Protein AF-A0A9D5JAG2-F1 (afdb_monomer_lite)

Sequence (224 aa):
MIVNLYVDHMMSTPPASAEEVWNETREHAKLFSDAATRIGLTPAEYREFRLALLDGRVRYVTLPRRLDAMSGNRHGSVYAVKNAYMTSTIQGWRVALADGNVVYVPKVCGNISLLRHAAIAQHVVRPPKRVAYVQRHKPRFVPAIGSANETPVTPVAVAPPAAVAAAPVAAAAVPAAATAAHGVSPFLFIIPAVIGGIIGSQPHHTTPPPPCNHGSNSMGVCTK

Foldseek 3Di:
DEDPLQPFFLDPAQDPALVVLLVSCVVPVVLVVVLCVQLPHDPVQSVQVSVCSVVVVKDKDWDDQWFQKKWGADPNDIHMDGRYGDPDTFIFIWHQTPQRKIWTQTRNGRITTIHDPPPCPPPPVVPPPPPPPPPDDPDDDDDDDDDDDDDDDDDDDDDDDDDDDDDDDDDDDDDDDDDPDDDDDDPDDDDDDDDDDDDDDDPDPPPDDPPPPDDDDPDDDDDD

pLDDT: mean 72.63, std 22.33, range [26.16, 98.19]

Secondary structure (DSSP, 8-state):
-B--TTT--SSSS--SSHHHHHHHHHHTHHHHHHHHHHHT--HHHHHHHHHHHHTT-EEEEEPPSEEEEEEEEETTEEEEEEEEE-SS--EEEEEE-TTS-EEEEETTT---EEE---------------------PPPPP------------PPP--PPPPPPPPP----PPP--------------------------------PPPP---S---SS-----

Radius of gyration: 32.23 Å; chains: 1; bounding box: 114×60×54 Å

Structure (mmCIF, N/CA/C/O backbone):
data_AF-A0A9D5JAG2-F1
#
_entry.id   AF-A0A9D5JAG2-F1
#
loop_
_atom_site.group_PDB
_atom_site.id
_atom_site.type_symbol
_atom_site.label_atom_id
_atom_site.label_alt_id
_atom_site.label_comp_id
_atom_site.label_asym_id
_atom_site.label_entity_id
_atom_site.label_seq_id
_atom_site.pdbx_PDB_ins_code
_atom_site.Cartn_x
_atom_site.Cartn_y
_atom_site.Cartn_z
_atom_site.occupancy
_atom_site.B_iso_or_equiv
_atom_site.auth_seq_id
_atom_site.auth_comp_id
_atom_site.auth_asym_id
_atom_site.auth_atom_id
_atom_site.pdbx_PDB_model_num
ATOM 1 N N . MET A 1 1 ? -10.315 14.851 0.193 1.00 51.59 1 MET A N 1
ATOM 2 C CA . MET A 1 1 ? -9.408 15.407 -0.835 1.00 51.59 1 MET A CA 1
ATOM 3 C C . MET A 1 1 ? -9.380 14.419 -1.987 1.00 51.59 1 MET A C 1
ATOM 5 O O . MET A 1 1 ? -9.236 13.231 -1.725 1.00 51.59 1 MET A O 1
ATOM 9 N N . ILE A 1 2 ? -9.603 14.864 -3.226 1.00 55.66 2 ILE A N 1
ATOM 10 C CA . ILE A 1 2 ? -9.502 13.975 -4.394 1.00 55.66 2 ILE A CA 1
ATOM 11 C C . ILE A 1 2 ? -8.012 13.743 -4.645 1.00 55.66 2 ILE A C 1
ATOM 13 O O . ILE A 1 2 ? -7.257 14.705 -4.770 1.00 55.66 2 ILE A O 1
ATOM 17 N N . VAL A 1 3 ? -7.584 12.481 -4.655 1.00 52.78 3 VAL A N 1
ATOM 18 C CA . VAL A 1 3 ? -6.190 12.127 -4.943 1.00 52.78 3 VAL A CA 1
ATOM 19 C C . VAL A 1 3 ? -6.090 11.887 -6.432 1.00 52.78 3 VAL A C 1
ATOM 21 O O . VAL A 1 3 ? -6.749 10.995 -6.964 1.00 52.78 3 VAL A O 1
ATOM 24 N N . ASN A 1 4 ? -5.274 12.687 -7.109 1.00 56.84 4 ASN A N 1
ATOM 25 C CA . ASN A 1 4 ? -4.964 12.430 -8.502 1.00 56.84 4 ASN A CA 1
ATOM 26 C C . ASN A 1 4 ? -3.880 11.344 -8.544 1.00 56.84 4 ASN A C 1
ATOM 28 O O . ASN A 1 4 ? -2.707 11.610 -8.303 1.00 56.84 4 ASN A O 1
ATOM 32 N N . LEU A 1 5 ? -4.298 10.101 -8.784 1.00 56.72 5 LEU A N 1
ATOM 33 C CA . LEU A 1 5 ? -3.455 8.894 -8.723 1.00 56.72 5 LEU A CA 1
ATOM 34 C C . LEU A 1 5 ? -2.316 8.866 -9.748 1.00 56.72 5 LEU A C 1
ATOM 36 O O . LEU A 1 5 ? -1.470 7.983 -9.689 1.00 56.72 5 LEU A O 1
ATOM 40 N N . TYR A 1 6 ? -2.325 9.813 -10.683 1.00 56.75 6 TYR A N 1
ATOM 41 C CA . TYR A 1 6 ? -1.433 9.874 -11.834 1.00 56.75 6 TYR A CA 1
ATOM 42 C C . TYR A 1 6 ? -0.155 10.690 -11.613 1.00 56.75 6 TYR A C 1
ATOM 44 O O . TYR A 1 6 ? 0.650 10.776 -12.531 1.00 56.75 6 TYR A O 1
ATOM 52 N N . VAL A 1 7 ? 0.017 11.353 -10.462 1.00 56.47 7 VAL A N 1
ATOM 53 C CA . VAL A 1 7 ? 1.089 12.362 -10.314 1.00 56.47 7 VAL A CA 1
ATOM 54 C C . VAL A 1 7 ? 2.167 11.953 -9.313 1.00 56.47 7 VAL A C 1
ATOM 56 O O . VAL A 1 7 ? 3.313 12.359 -9.457 1.00 56.47 7 VAL A O 1
ATOM 59 N N . ASP A 1 8 ? 1.840 11.112 -8.332 1.00 82.94 8 ASP A N 1
ATOM 60 C CA . ASP A 1 8 ? 2.761 10.766 -7.250 1.00 82.94 8 ASP A CA 1
ATOM 61 C C . ASP A 1 8 ? 2.814 9.239 -7.084 1.00 82.94 8 ASP A C 1
ATOM 63 O O . ASP A 1 8 ? 1.999 8.636 -6.376 1.00 82.94 8 ASP A O 1
ATOM 67 N N . HIS A 1 9 ? 3.764 8.622 -7.791 1.00 87.75 9 HIS A N 1
ATOM 68 C CA . HIS A 1 9 ? 3.996 7.179 -7.816 1.00 87.75 9 HIS A CA 1
ATOM 69 C C . HIS A 1 9 ? 5.016 6.785 -6.746 1.00 87.75 9 HIS A C 1
ATOM 71 O O . HIS A 1 9 ? 6.079 7.396 -6.625 1.00 87.75 9 HIS A O 1
ATOM 77 N N . MET A 1 10 ? 4.709 5.748 -5.970 1.00 90.06 10 MET A N 1
ATOM 78 C CA . MET A 1 10 ? 5.682 5.153 -5.053 1.00 90.06 10 MET A CA 1
ATOM 79 C C . MET A 1 10 ? 6.634 4.183 -5.747 1.00 90.06 10 MET A C 1
ATOM 81 O O . MET A 1 10 ? 7.759 4.032 -5.282 1.00 90.06 10 MET A O 1
ATOM 85 N N . MET A 1 11 ? 6.191 3.560 -6.840 1.00 90.81 11 MET A N 1
ATOM 86 C CA . MET A 1 11 ? 7.003 2.666 -7.665 1.00 90.81 11 MET A CA 1
ATOM 87 C C . MET A 1 11 ? 7.367 3.358 -8.974 1.00 90.81 11 MET A C 1
ATOM 89 O O . MET A 1 11 ? 6.546 4.070 -9.554 1.00 90.81 11 MET A O 1
ATOM 93 N N . SER A 1 12 ? 8.597 3.146 -9.442 1.00 86.19 12 SER A N 1
ATOM 94 C CA . SER A 1 12 ? 9.081 3.725 -10.704 1.00 86.19 12 SER A CA 1
ATOM 95 C C . SER A 1 12 ? 8.318 3.185 -11.918 1.00 86.19 12 SER A C 1
ATOM 97 O O . SER A 1 12 ? 8.077 3.912 -12.882 1.00 86.19 12 SER A O 1
ATOM 99 N N . THR A 1 13 ? 7.895 1.923 -11.842 1.00 89.25 13 THR A N 1
ATOM 100 C CA . THR A 1 13 ? 7.095 1.248 -12.859 1.00 89.25 13 THR A CA 1
ATOM 101 C C . THR A 1 13 ? 5.811 0.690 -12.243 1.00 89.25 13 THR A C 1
ATOM 103 O O . THR A 1 13 ? 5.811 0.278 -11.081 1.00 89.25 13 THR A O 1
ATOM 106 N N . PRO A 1 14 ? 4.686 0.699 -12.983 1.00 89.94 14 PRO A N 1
ATOM 107 C CA . PRO A 1 14 ? 3.475 0.002 -12.574 1.00 89.94 14 PRO A CA 1
ATOM 108 C C . PRO A 1 14 ? 3.776 -1.491 -12.383 1.00 89.94 14 PRO A C 1
ATOM 110 O O . PRO A 1 14 ? 4.128 -2.144 -13.368 1.00 89.94 14 PRO A O 1
ATOM 113 N N . PRO A 1 15 ? 3.620 -2.052 -11.173 1.00 91.62 15 PRO A N 1
ATOM 114 C CA . PRO A 1 15 ? 3.839 -3.480 -10.965 1.00 91.62 15 PRO A CA 1
ATOM 115 C C . PRO A 1 15 ? 2.926 -4.318 -11.881 1.00 91.62 15 PRO A C 1
ATOM 117 O O . PRO A 1 15 ? 1.771 -3.975 -12.147 1.00 91.62 15 PRO A O 1
ATOM 120 N N . ALA A 1 16 ? 3.425 -5.433 -12.392 1.00 93.12 16 ALA A N 1
ATOM 121 C CA . ALA A 1 16 ? 2.660 -6.417 -13.151 1.00 93.12 16 ALA A CA 1
ATOM 122 C C . ALA A 1 16 ? 2.232 -7.602 -12.276 1.00 93.12 16 ALA A C 1
ATOM 124 O O . ALA A 1 16 ? 1.197 -8.218 -12.546 1.00 93.12 16 ALA A O 1
ATOM 125 N N . SER A 1 17 ? 2.978 -7.874 -11.205 1.00 95.69 17 SER A N 1
ATOM 126 C CA . SER A 1 17 ? 2.845 -9.054 -10.349 1.00 95.69 17 SER A CA 1
ATOM 127 C C . SER A 1 17 ? 2.907 -8.703 -8.854 1.00 95.69 17 SER A C 1
ATOM 129 O O . SER A 1 17 ? 3.309 -7.602 -8.473 1.00 95.69 17 SER A O 1
ATOM 131 N N . ALA A 1 18 ? 2.470 -9.622 -7.984 1.00 94.88 18 ALA A N 1
ATOM 132 C CA . ALA A 1 18 ? 2.569 -9.416 -6.533 1.00 94.88 18 ALA A CA 1
ATOM 133 C C . ALA A 1 18 ? 4.029 -9.518 -6.056 1.00 94.88 18 ALA A C 1
ATOM 135 O O . ALA A 1 18 ? 4.427 -8.863 -5.094 1.00 94.88 18 ALA A O 1
ATOM 136 N N . GLU A 1 19 ? 4.831 -10.300 -6.770 1.00 95.56 19 GLU A N 1
ATOM 137 C CA . GLU A 1 19 ? 6.262 -10.482 -6.577 1.00 95.56 19 GLU A CA 1
ATOM 138 C C . GLU A 1 19 ? 7.029 -9.182 -6.844 1.00 95.56 19 GLU A C 1
ATOM 140 O O . GLU A 1 19 ? 7.936 -8.838 -6.091 1.00 95.56 19 GLU A O 1
ATOM 145 N N . GLU A 1 20 ? 6.638 -8.408 -7.859 1.00 95.56 20 GLU A N 1
ATOM 146 C CA . GLU A 1 20 ? 7.194 -7.069 -8.091 1.00 95.56 20 GLU A CA 1
ATOM 147 C C . GLU A 1 20 ? 6.846 -6.102 -6.960 1.00 95.56 20 GLU A C 1
ATOM 149 O O . GLU A 1 20 ? 7.721 -5.387 -6.477 1.00 95.56 20 GLU A O 1
ATOM 154 N N . VAL A 1 21 ? 5.605 -6.136 -6.457 1.00 96.19 21 VAL A N 1
ATOM 155 C CA . VAL A 1 21 ? 5.217 -5.353 -5.269 1.00 96.19 21 VAL A CA 1
ATOM 156 C C . VAL A 1 21 ? 6.084 -5.738 -4.064 1.00 96.19 21 VAL A C 1
ATOM 158 O O . VAL A 1 21 ? 6.552 -4.873 -3.320 1.00 96.19 21 VAL A O 1
ATOM 161 N N . TRP A 1 22 ? 6.340 -7.032 -3.868 1.00 96.81 22 TRP A N 1
ATOM 162 C CA . TRP A 1 22 ? 7.253 -7.513 -2.833 1.00 96.81 22 TRP A CA 1
ATOM 163 C C . TRP A 1 22 ? 8.687 -7.004 -3.033 1.00 96.81 22 TRP A C 1
ATOM 165 O O . TRP A 1 22 ? 9.287 -6.487 -2.088 1.00 96.81 22 TRP A O 1
ATOM 175 N N . ASN A 1 23 ? 9.231 -7.106 -4.245 1.00 96.56 23 ASN A N 1
ATOM 176 C CA . ASN A 1 23 ? 10.596 -6.678 -4.544 1.00 96.56 23 ASN A CA 1
ATOM 177 C C . ASN A 1 23 ? 10.779 -5.176 -4.310 1.00 96.56 23 ASN A C 1
ATOM 179 O O . ASN A 1 23 ? 11.691 -4.792 -3.582 1.00 96.56 23 ASN A O 1
ATOM 183 N N . GLU A 1 24 ? 9.856 -4.349 -4.797 1.00 95.56 24 GLU A N 1
ATOM 184 C CA . GLU A 1 24 ? 9.852 -2.895 -4.592 1.00 95.56 24 GLU A CA 1
ATOM 185 C C . GLU A 1 24 ? 9.769 -2.531 -3.100 1.00 95.56 24 GLU A C 1
ATOM 187 O O . GLU A 1 24 ? 10.549 -1.720 -2.592 1.00 95.56 24 GLU A O 1
ATOM 192 N N . THR A 1 25 ? 8.878 -3.184 -2.343 1.00 95.06 25 THR A N 1
ATOM 193 C CA . THR A 1 25 ? 8.776 -2.949 -0.888 1.00 95.06 25 THR A CA 1
ATOM 194 C C . THR A 1 25 ? 10.010 -3.411 -0.116 1.00 95.06 25 THR A C 1
ATOM 196 O O . THR A 1 25 ? 10.293 -2.883 0.963 1.00 95.06 25 THR A O 1
ATOM 199 N N . ARG A 1 26 ? 10.759 -4.385 -0.639 1.00 95.75 26 ARG A N 1
ATOM 200 C CA . ARG A 1 26 ? 12.020 -4.858 -0.063 1.00 95.75 26 ARG A CA 1
ATOM 201 C C . ARG A 1 26 ? 13.179 -3.918 -0.398 1.00 95.75 26 ARG A C 1
ATOM 203 O O . ARG A 1 26 ? 13.935 -3.573 0.505 1.00 95.75 26 ARG A O 1
ATOM 210 N N . GLU A 1 27 ? 13.314 -3.512 -1.655 1.00 96.38 27 GLU A N 1
ATOM 211 C CA . GLU A 1 27 ? 14.400 -2.652 -2.144 1.00 96.38 27 GLU A CA 1
ATOM 212 C C . GLU A 1 27 ? 14.286 -1.228 -1.594 1.00 96.38 27 GLU A C 1
ATOM 214 O O . GLU A 1 27 ? 15.278 -0.629 -1.178 1.00 96.38 27 GLU A O 1
ATOM 219 N N . HIS A 1 28 ? 13.060 -0.722 -1.464 1.00 95.25 28 HIS A N 1
ATOM 220 C CA . HIS A 1 28 ? 12.770 0.601 -0.918 1.00 95.25 28 HIS A CA 1
ATOM 221 C C . HIS A 1 28 ? 12.135 0.530 0.478 1.00 95.25 28 HIS A C 1
ATOM 223 O O . HIS A 1 28 ? 11.216 1.286 0.805 1.00 95.25 28 HIS A O 1
ATOM 229 N N . ALA A 1 29 ? 12.654 -0.357 1.337 1.00 95.44 29 ALA A N 1
ATOM 230 C CA . ALA A 1 29 ? 12.074 -0.672 2.646 1.00 95.44 29 ALA A CA 1
ATOM 231 C C . ALA A 1 29 ? 11.735 0.559 3.502 1.00 95.44 29 ALA A C 1
ATOM 233 O O . ALA A 1 29 ? 10.640 0.618 4.062 1.00 95.44 29 ALA A O 1
ATOM 234 N N . LYS A 1 30 ? 12.635 1.554 3.564 1.00 96.00 30 LYS A N 1
ATOM 235 C CA . LYS A 1 30 ? 12.421 2.793 4.333 1.00 96.00 30 LYS A CA 1
ATOM 236 C C . LYS A 1 30 ? 11.270 3.635 3.773 1.00 96.00 30 LYS A C 1
ATOM 238 O O . LYS A 1 30 ? 10.440 4.137 4.524 1.00 96.00 30 LYS A O 1
ATOM 243 N N . LEU A 1 31 ? 11.209 3.786 2.453 1.00 95.88 31 LEU A N 1
ATOM 244 C CA . LEU A 1 31 ? 10.182 4.585 1.786 1.00 95.88 31 LEU A CA 1
ATOM 245 C C . LEU A 1 31 ? 8.788 3.981 2.013 1.00 95.88 31 LEU A C 1
ATOM 247 O O . LEU A 1 31 ? 7.848 4.699 2.358 1.00 95.88 31 LEU A O 1
ATOM 251 N N . PHE A 1 32 ? 8.666 2.657 1.913 1.00 96.75 32 PHE A N 1
ATOM 252 C CA . PHE A 1 32 ? 7.402 1.967 2.158 1.00 96.75 32 PHE A CA 1
ATOM 253 C C . PHE A 1 32 ? 7.035 1.857 3.645 1.00 96.75 32 PHE A C 1
ATOM 255 O O . PHE A 1 32 ? 5.853 1.962 3.972 1.00 96.75 32 PHE A O 1
ATOM 262 N N . SER A 1 33 ? 8.001 1.738 4.565 1.00 97.62 33 SER A N 1
ATOM 263 C CA . SER A 1 33 ? 7.708 1.793 6.007 1.00 97.62 33 SER A CA 1
ATOM 264 C C . SER A 1 33 ? 7.237 3.180 6.451 1.00 97.62 33 SER A C 1
ATOM 266 O O . SER A 1 33 ? 6.297 3.294 7.242 1.00 97.62 33 SER A O 1
ATOM 268 N N . ASP A 1 34 ? 7.845 4.242 5.911 1.00 97.44 34 ASP A N 1
ATOM 269 C CA . ASP A 1 34 ? 7.439 5.627 6.174 1.00 97.44 34 ASP A CA 1
ATOM 270 C C . ASP A 1 34 ? 6.023 5.873 5.619 1.00 97.44 34 ASP A C 1
ATOM 272 O O . ASP A 1 34 ? 5.175 6.468 6.291 1.00 97.44 34 ASP A O 1
ATOM 276 N N . ALA A 1 35 ? 5.725 5.348 4.425 1.00 97.25 35 ALA A N 1
ATOM 277 C CA . ALA A 1 35 ? 4.396 5.405 3.818 1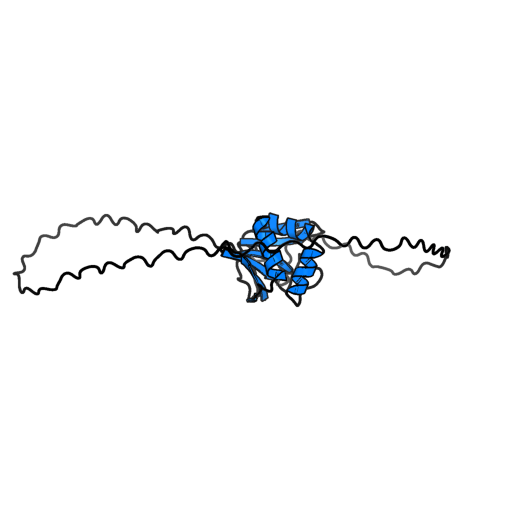.00 97.25 35 ALA A CA 1
ATOM 278 C C . ALA A 1 35 ? 3.340 4.679 4.650 1.00 97.25 35 ALA A C 1
ATOM 280 O O . ALA A 1 35 ? 2.302 5.270 4.957 1.00 97.25 35 ALA A O 1
ATOM 281 N N . ALA A 1 36 ? 3.630 3.441 5.057 1.00 97.75 36 ALA A N 1
ATOM 282 C CA . ALA A 1 36 ? 2.773 2.634 5.917 1.00 97.75 36 ALA A CA 1
ATOM 283 C C . ALA A 1 36 ? 2.441 3.382 7.218 1.00 97.75 36 ALA A C 1
ATOM 285 O O . ALA A 1 36 ? 1.272 3.535 7.577 1.00 97.75 36 ALA A O 1
ATOM 286 N N . THR A 1 37 ? 3.454 3.964 7.857 1.00 97.94 37 THR A N 1
ATOM 287 C CA . THR A 1 37 ? 3.276 4.753 9.081 1.00 97.94 37 THR A CA 1
ATOM 288 C C . THR A 1 37 ? 2.379 5.973 8.842 1.00 97.94 37 THR A C 1
ATOM 290 O O . THR A 1 37 ? 1.447 6.221 9.607 1.00 97.94 37 THR A O 1
ATOM 293 N N . ARG A 1 38 ? 2.584 6.724 7.748 1.00 96.81 38 ARG A N 1
ATOM 294 C CA . ARG A 1 38 ? 1.780 7.925 7.441 1.00 96.81 38 ARG A CA 1
ATOM 295 C C . ARG A 1 38 ? 0.319 7.611 7.105 1.00 96.81 38 ARG A C 1
ATOM 297 O O . ARG A 1 38 ? -0.581 8.379 7.475 1.00 96.81 38 ARG A O 1
ATOM 304 N N . ILE A 1 39 ? 0.040 6.487 6.442 1.00 96.56 39 ILE A N 1
ATOM 305 C CA . ILE A 1 39 ? -1.348 6.047 6.213 1.00 96.56 39 ILE A CA 1
ATOM 306 C C . ILE A 1 39 ? -1.992 5.493 7.491 1.00 96.56 39 ILE A C 1
ATOM 308 O O . ILE A 1 39 ? -3.216 5.543 7.616 1.00 96.56 39 ILE A O 1
ATOM 312 N N . GLY A 1 40 ? -1.179 5.139 8.488 1.00 96.62 40 GLY A N 1
ATOM 313 C CA . GLY A 1 40 ? -1.599 4.743 9.829 1.00 96.62 40 GLY A CA 1
ATOM 314 C C . GLY A 1 40 ? -1.542 3.239 10.071 1.00 96.62 40 GLY A C 1
ATOM 315 O O . GLY A 1 40 ? -2.224 2.770 10.979 1.00 96.62 40 GLY A O 1
ATOM 316 N N . LEU A 1 41 ? -0.785 2.495 9.264 1.00 97.19 41 LEU A N 1
ATOM 317 C CA . LEU A 1 41 ? -0.465 1.108 9.574 1.00 97.19 41 LEU A CA 1
ATOM 318 C C . LEU A 1 41 ? 0.477 1.056 10.775 1.00 97.19 41 LEU A C 1
ATOM 320 O O . LEU A 1 41 ? 1.437 1.828 10.859 1.00 97.19 41 LEU A O 1
ATOM 324 N N . THR A 1 42 ? 0.227 0.124 11.686 1.00 97.56 42 THR A N 1
ATOM 325 C CA . THR A 1 42 ? 1.187 -0.181 12.750 1.00 97.56 42 THR A CA 1
ATOM 326 C C . THR A 1 42 ? 2.397 -0.940 12.184 1.00 97.56 42 THR A C 1
ATOM 328 O O . THR A 1 42 ? 2.304 -1.574 11.127 1.00 97.56 42 THR A O 1
ATOM 331 N N . PRO A 1 43 ? 3.553 -0.950 12.875 1.00 97.69 43 PRO A N 1
ATOM 332 C CA . PRO A 1 43 ? 4.695 -1.759 12.445 1.00 97.69 43 PRO A CA 1
ATOM 333 C C . PRO A 1 43 ? 4.370 -3.257 12.326 1.00 97.69 43 PRO A C 1
ATOM 335 O O . PRO A 1 43 ? 4.919 -3.946 11.465 1.00 97.69 43 PRO A O 1
ATOM 338 N N . ALA A 1 44 ? 3.463 -3.762 13.172 1.00 97.88 44 ALA A N 1
ATOM 339 C CA . ALA A 1 44 ? 3.004 -5.147 13.129 1.00 97.88 44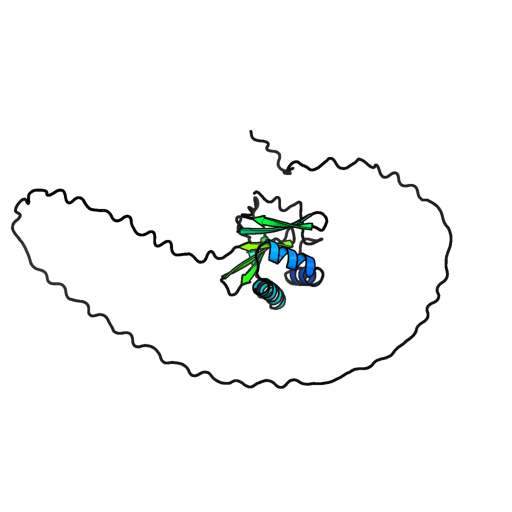 ALA A CA 1
ATOM 340 C C . ALA A 1 44 ? 2.156 -5.425 11.878 1.00 97.88 44 ALA A C 1
ATOM 342 O O . ALA A 1 44 ? 2.439 -6.386 11.166 1.00 97.88 44 ALA A O 1
ATOM 343 N N . GLU A 1 45 ? 1.194 -4.551 11.572 1.00 97.69 45 GLU A N 1
ATOM 344 C CA . GLU A 1 45 ? 0.368 -4.631 10.359 1.00 97.69 45 GLU A CA 1
ATOM 345 C C . GLU A 1 45 ? 1.214 -4.520 9.085 1.00 97.69 45 GLU A C 1
ATOM 347 O O . GLU A 1 45 ? 1.025 -5.281 8.140 1.00 97.69 45 GLU A O 1
ATOM 352 N N . TYR A 1 46 ? 2.195 -3.610 9.051 1.00 98.19 46 TYR A N 1
ATOM 353 C CA . TYR A 1 46 ? 3.087 -3.476 7.898 1.00 98.19 46 TYR A CA 1
ATOM 354 C C . TYR A 1 46 ? 3.948 -4.728 7.687 1.00 98.19 46 TYR A C 1
ATOM 356 O O . TYR A 1 46 ? 4.157 -5.163 6.552 1.00 98.19 46 TYR A O 1
ATOM 364 N N . ARG A 1 47 ? 4.425 -5.349 8.772 1.00 97.81 47 ARG A N 1
ATOM 365 C CA . ARG A 1 47 ? 5.131 -6.633 8.694 1.00 97.81 47 ARG A CA 1
ATOM 366 C C . ARG A 1 47 ? 4.214 -7.739 8.178 1.00 97.81 47 ARG A C 1
ATOM 368 O O . ARG A 1 47 ? 4.647 -8.519 7.338 1.00 97.81 47 ARG A O 1
ATOM 375 N N . GLU A 1 48 ? 2.973 -7.802 8.651 1.00 97.94 48 GLU A N 1
ATOM 376 C CA . GLU A 1 48 ? 1.993 -8.774 8.161 1.00 97.94 48 GLU A CA 1
ATOM 377 C C . GLU A 1 48 ? 1.698 -8.577 6.672 1.00 97.94 48 GLU A C 1
ATOM 379 O O . GLU A 1 48 ? 1.723 -9.546 5.921 1.00 97.94 48 GLU A O 1
ATOM 384 N N . PHE A 1 49 ? 1.506 -7.332 6.230 1.00 98.06 49 PHE A N 1
ATOM 385 C CA . PHE A 1 49 ? 1.348 -6.988 4.818 1.00 98.06 49 PHE A CA 1
ATOM 386 C C . PHE A 1 49 ? 2.515 -7.515 3.975 1.00 98.06 49 PHE A C 1
ATOM 388 O O . PHE A 1 49 ? 2.304 -8.192 2.971 1.00 98.06 49 PHE A O 1
ATOM 395 N N . ARG A 1 50 ? 3.750 -7.255 4.415 1.00 97.56 50 ARG A N 1
ATOM 396 C CA . ARG A 1 50 ? 4.970 -7.729 3.752 1.00 97.56 50 ARG A CA 1
ATOM 397 C C . ARG A 1 50 ? 5.033 -9.255 3.674 1.00 97.56 50 ARG A C 1
ATOM 399 O O . ARG A 1 50 ? 5.324 -9.790 2.611 1.00 97.56 50 ARG A O 1
ATOM 406 N N . LEU A 1 51 ? 4.729 -9.950 4.768 1.00 97.31 51 LEU A N 1
ATOM 407 C CA . LEU A 1 51 ? 4.681 -11.414 4.778 1.00 97.31 51 LEU A CA 1
ATOM 408 C C . LEU A 1 51 ? 3.583 -11.947 3.857 1.00 97.31 51 LEU A C 1
ATOM 410 O O . LEU A 1 51 ? 3.827 -12.869 3.097 1.00 97.31 51 LEU A O 1
ATOM 414 N N . ALA A 1 52 ? 2.405 -11.327 3.839 1.00 97.12 52 ALA A N 1
ATOM 415 C CA . ALA A 1 52 ? 1.313 -11.743 2.969 1.00 97.12 52 ALA A CA 1
ATOM 416 C C . ALA A 1 52 ? 1.652 -11.617 1.474 1.00 97.12 52 ALA A C 1
ATOM 418 O O . ALA A 1 52 ? 1.183 -12.444 0.692 1.00 97.12 52 ALA A O 1
ATOM 419 N N . LEU A 1 53 ? 2.470 -10.629 1.081 1.00 96.19 53 LEU A N 1
ATOM 420 C CA . LEU A 1 53 ? 3.012 -10.538 -0.280 1.00 96.19 53 LEU A CA 1
ATOM 421 C C . LEU A 1 53 ? 3.914 -11.732 -0.615 1.00 96.19 53 LEU A C 1
ATOM 423 O O . LEU A 1 53 ? 3.782 -12.305 -1.690 1.00 96.19 53 LEU A O 1
ATOM 427 N N . LEU A 1 54 ? 4.789 -12.121 0.316 1.00 94.88 54 LEU A N 1
ATOM 428 C CA . LEU A 1 54 ? 5.700 -13.257 0.156 1.00 94.88 54 LEU A CA 1
ATOM 429 C C . LEU A 1 54 ? 4.959 -14.606 0.154 1.00 94.88 54 LEU A C 1
ATOM 431 O O . LEU A 1 54 ? 5.281 -15.486 -0.635 1.00 94.88 54 LEU A O 1
ATOM 435 N N . ASP A 1 55 ? 3.946 -14.749 1.009 1.00 94.94 55 ASP A N 1
ATOM 436 C CA . ASP A 1 55 ? 3.151 -15.971 1.183 1.00 94.94 55 ASP A CA 1
ATOM 437 C C . ASP A 1 55 ? 2.130 -16.198 0.050 1.00 94.94 55 ASP A C 1
ATOM 439 O O . ASP A 1 55 ? 1.365 -17.163 0.084 1.00 94.94 55 ASP A O 1
ATOM 443 N N . GLY A 1 56 ? 2.011 -15.267 -0.904 1.00 93.69 56 GLY A N 1
ATOM 444 C CA . GLY A 1 56 ? 0.977 -15.312 -1.940 1.00 93.69 56 GLY A CA 1
ATOM 445 C C . GLY A 1 56 ? -0.449 -15.097 -1.409 1.00 93.69 56 GLY A C 1
ATOM 446 O O . GLY A 1 56 ? -1.423 -15.385 -2.105 1.00 93.69 56 GLY A O 1
ATOM 447 N N . ARG A 1 57 ? -0.623 -14.540 -0.198 1.00 95.19 57 ARG A N 1
ATOM 448 C CA . ARG A 1 57 ? -1.936 -14.194 0.400 1.00 95.19 57 ARG A CA 1
ATOM 449 C C . ARG A 1 57 ? -2.517 -12.895 -0.173 1.00 95.19 57 ARG A C 1
ATOM 451 O O . ARG A 1 57 ? -3.200 -12.127 0.508 1.00 95.19 57 ARG A O 1
ATOM 458 N N . VAL A 1 58 ? -2.259 -12.662 -1.452 1.00 96.94 58 VAL A N 1
ATOM 459 C CA . VAL A 1 58 ? -2.600 -11.455 -2.194 1.00 96.94 58 VAL A CA 1
ATOM 460 C C . VAL A 1 58 ? -3.649 -11.803 -3.236 1.00 96.94 58 VAL A C 1
ATOM 462 O O . VAL A 1 58 ? -3.574 -12.840 -3.887 1.00 96.94 58 VAL A O 1
ATOM 465 N N . ARG A 1 59 ? -4.641 -10.934 -3.428 1.00 97.38 59 ARG A N 1
ATOM 466 C CA . ARG A 1 59 ? -5.640 -11.104 -4.490 1.00 97.38 59 ARG A CA 1
ATOM 467 C C . ARG A 1 59 ? -5.608 -9.928 -5.444 1.00 97.38 59 ARG A C 1
ATOM 469 O O . ARG A 1 59 ? -5.628 -8.785 -4.997 1.00 97.38 59 ARG A O 1
ATOM 476 N N . TYR A 1 60 ? -5.621 -10.206 -6.743 1.00 97.62 60 TYR A N 1
ATOM 477 C CA . TYR A 1 60 ? -5.804 -9.169 -7.749 1.00 97.62 60 TYR A CA 1
ATOM 478 C C . TYR A 1 60 ? -7.292 -8.835 -7.872 1.00 97.62 60 TYR A C 1
ATOM 480 O O . TYR A 1 60 ? -8.105 -9.707 -8.175 1.00 97.62 60 TYR A O 1
ATOM 488 N N . VAL A 1 61 ? -7.669 -7.596 -7.564 1.00 97.56 61 VAL A N 1
ATOM 489 C CA . VAL A 1 61 ? -9.071 -7.169 -7.481 1.00 97.56 61 VAL A CA 1
ATOM 490 C C . VAL A 1 61 ? -9.258 -5.760 -8.027 1.00 97.56 61 VAL A C 1
ATOM 492 O O . VAL A 1 61 ? -8.316 -4.979 -8.164 1.00 97.56 61 VAL A O 1
ATOM 495 N N . THR A 1 62 ? -10.513 -5.405 -8.282 1.00 96.75 62 THR A N 1
ATOM 496 C CA . THR A 1 62 ? -10.922 -4.010 -8.427 1.00 96.75 62 THR A CA 1
ATOM 497 C C . THR A 1 62 ? -10.923 -3.326 -7.060 1.00 96.75 62 THR A C 1
ATOM 499 O O . THR A 1 62 ? -11.543 -3.817 -6.116 1.00 96.75 62 THR A O 1
ATOM 502 N N . LEU A 1 63 ? -10.231 -2.193 -6.952 1.00 94.19 63 LEU A N 1
ATOM 503 C CA . LEU A 1 63 ? -10.127 -1.422 -5.718 1.00 94.19 63 LEU A CA 1
ATOM 504 C C . LEU A 1 63 ? -11.432 -0.661 -5.438 1.00 94.19 63 LEU A C 1
ATOM 506 O O . LEU A 1 63 ? -12.100 -0.197 -6.370 1.00 94.19 63 LEU A O 1
ATOM 510 N N . PRO A 1 64 ? -11.793 -0.476 -4.157 1.00 94.06 64 PRO A N 1
ATOM 511 C CA . PRO A 1 64 ? -12.891 0.403 -3.796 1.00 94.06 64 PRO A CA 1
ATOM 512 C C . PRO A 1 64 ? -12.537 1.856 -4.135 1.00 94.06 64 PRO A C 1
ATOM 514 O O . PRO A 1 64 ? -11.402 2.297 -3.973 1.00 94.06 64 PRO A O 1
ATOM 517 N N . ARG A 1 65 ? -13.539 2.637 -4.557 1.00 90.69 65 ARG A N 1
ATOM 518 C CA . ARG A 1 65 ? -13.339 4.061 -4.880 1.00 90.69 65 ARG A CA 1
ATOM 519 C C . ARG A 1 65 ? -13.002 4.918 -3.664 1.00 90.69 65 ARG A C 1
ATOM 521 O O . ARG A 1 65 ? -12.453 5.999 -3.829 1.00 90.69 65 ARG A O 1
ATOM 528 N N . ARG A 1 66 ? -13.374 4.478 -2.461 1.00 91.69 66 ARG A N 1
ATOM 529 C CA . ARG A 1 66 ? -13.115 5.175 -1.197 1.00 91.69 66 ARG A CA 1
ATOM 530 C C . ARG A 1 66 ? -12.141 4.358 -0.366 1.00 91.69 66 ARG A C 1
ATOM 532 O O . ARG A 1 66 ? -12.364 3.168 -0.160 1.00 91.69 66 ARG A O 1
ATOM 539 N N . LEU A 1 67 ? -11.093 5.022 0.095 1.00 93.19 67 LEU A N 1
ATOM 540 C CA . LEU A 1 67 ? -10.035 4.471 0.932 1.00 93.19 67 LEU A CA 1
ATOM 541 C C . LEU A 1 67 ? -9.816 5.437 2.100 1.00 93.19 67 LEU A C 1
ATOM 543 O O . LEU A 1 67 ? -9.885 6.654 1.920 1.00 93.19 67 LEU A O 1
ATOM 547 N N . ASP A 1 68 ? -9.540 4.923 3.293 1.00 94.69 68 ASP A N 1
ATOM 548 C CA . ASP A 1 68 ? -9.368 5.774 4.478 1.00 94.69 68 ASP A CA 1
ATOM 549 C C . ASP A 1 68 ? -8.056 6.546 4.432 1.00 94.69 68 ASP A C 1
ATOM 551 O O . ASP A 1 68 ? -7.971 7.691 4.883 1.00 94.69 68 ASP A O 1
ATOM 555 N N . ALA A 1 69 ? -7.022 5.937 3.858 1.00 95.19 69 ALA A N 1
ATOM 556 C CA . ALA A 1 69 ? -5.764 6.606 3.604 1.00 95.19 69 ALA A CA 1
ATOM 557 C C . ALA A 1 69 ? -5.051 6.028 2.381 1.00 95.19 69 ALA A C 1
ATOM 559 O O . ALA A 1 69 ? -5.216 4.861 2.038 1.00 95.19 69 ALA A O 1
ATOM 560 N N . MET A 1 70 ? -4.226 6.848 1.744 1.00 95.56 70 MET A N 1
ATOM 561 C CA . MET A 1 70 ? -3.369 6.452 0.633 1.00 95.56 70 MET A CA 1
ATOM 562 C C . MET A 1 70 ? -2.055 7.207 0.707 1.00 95.56 70 MET A C 1
ATOM 564 O O . MET A 1 70 ? -2.059 8.414 0.945 1.00 95.56 70 MET A O 1
ATOM 568 N N . SER A 1 71 ? -0.940 6.513 0.515 1.00 95.75 71 SER A N 1
ATOM 569 C CA . SER A 1 71 ? 0.367 7.146 0.448 1.00 95.75 71 SER A CA 1
ATOM 570 C C . SER A 1 71 ? 0.654 7.691 -0.947 1.00 95.75 71 SER A C 1
ATOM 572 O O . SER A 1 71 ? 0.073 7.263 -1.940 1.00 95.75 71 SER A O 1
ATOM 574 N N . GLY A 1 72 ? 1.575 8.640 -1.019 1.00 92.75 72 GLY A N 1
ATOM 575 C CA . GLY A 1 72 ? 2.179 9.096 -2.262 1.00 92.75 72 GLY A CA 1
ATOM 576 C C . G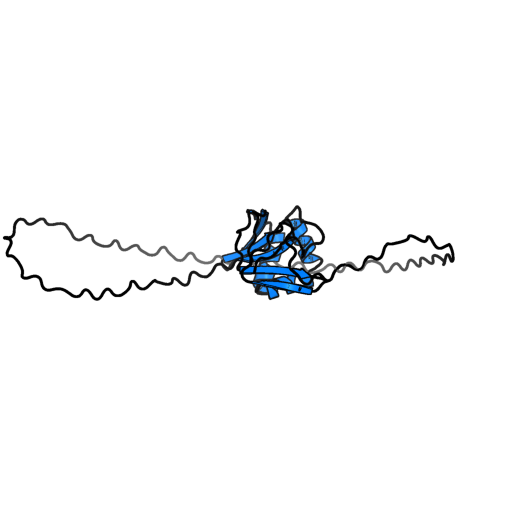LY A 1 72 ? 3.622 9.502 -2.005 1.00 92.75 72 GLY A C 1
ATOM 577 O O . GLY A 1 72 ? 4.017 9.730 -0.858 1.00 92.75 72 GLY A O 1
ATOM 578 N N . ASN A 1 73 ? 4.410 9.579 -3.069 1.00 92.12 73 ASN A N 1
ATOM 579 C CA . ASN A 1 73 ? 5.774 10.082 -3.020 1.00 92.12 73 ASN A CA 1
ATOM 580 C C . ASN A 1 73 ? 5.899 11.263 -3.978 1.00 92.12 73 ASN A C 1
ATOM 582 O O . ASN A 1 73 ? 5.620 11.121 -5.165 1.00 92.12 73 ASN A O 1
ATOM 586 N N . ARG A 1 74 ? 6.333 12.412 -3.456 1.00 89.00 74 ARG A N 1
ATOM 587 C CA . ARG A 1 74 ? 6.618 13.608 -4.246 1.00 89.00 74 ARG A CA 1
ATOM 588 C C . ARG A 1 74 ? 8.034 14.079 -3.953 1.00 89.00 74 ARG A C 1
ATOM 590 O O . ARG A 1 74 ? 8.337 14.441 -2.820 1.00 89.00 74 ARG A O 1
ATOM 597 N N . HIS A 1 75 ? 8.897 14.079 -4.968 1.00 86.69 75 HIS A N 1
ATOM 598 C CA . HIS A 1 75 ? 10.305 14.496 -4.850 1.00 86.69 75 HIS A CA 1
ATOM 599 C C . HIS A 1 75 ? 11.061 13.803 -3.695 1.00 86.69 75 HIS A C 1
ATOM 601 O O . HIS A 1 75 ? 11.805 14.439 -2.954 1.00 86.69 75 HIS A O 1
ATOM 607 N N . GLY A 1 76 ? 10.823 12.502 -3.493 1.00 86.69 76 GLY A N 1
ATOM 608 C CA . GLY A 1 76 ? 11.437 11.717 -2.413 1.00 86.69 76 GLY A CA 1
ATOM 609 C C . GLY A 1 76 ? 10.795 11.914 -1.035 1.00 86.69 76 GLY A C 1
ATOM 610 O O . GLY A 1 76 ? 11.169 11.234 -0.080 1.00 86.69 76 GLY A O 1
ATOM 611 N N . SER A 1 77 ? 9.816 12.813 -0.915 1.00 90.81 77 SER A N 1
ATOM 612 C CA . SER A 1 77 ? 9.045 13.014 0.307 1.00 90.81 77 SER A CA 1
ATOM 613 C C . SER A 1 77 ? 7.758 12.203 0.271 1.00 90.81 77 SER A C 1
ATOM 615 O O . SER A 1 77 ? 6.860 12.435 -0.542 1.00 90.81 77 SER A O 1
ATOM 617 N N . VAL A 1 78 ? 7.648 11.269 1.212 1.00 94.81 78 VAL A N 1
ATOM 618 C CA . VAL A 1 78 ? 6.438 10.473 1.400 1.00 94.81 78 VAL A CA 1
ATOM 619 C C . VAL A 1 78 ? 5.369 11.315 2.083 1.00 94.81 78 VAL A C 1
ATOM 621 O O . VAL A 1 78 ? 5.630 11.982 3.083 1.00 94.81 78 VAL A O 1
ATOM 624 N N . TYR A 1 79 ? 4.139 11.249 1.595 1.00 93.88 79 TYR A N 1
ATOM 625 C CA . TYR A 1 79 ? 2.977 11.869 2.219 1.00 93.88 79 TYR A CA 1
ATOM 626 C C . TYR A 1 79 ? 1.804 10.884 2.262 1.00 93.88 79 TYR A C 1
ATOM 628 O O . TYR A 1 79 ? 1.857 9.810 1.666 1.00 93.88 79 TYR A O 1
ATOM 636 N N . ALA A 1 80 ? 0.753 11.228 3.006 1.00 94.06 80 ALA A N 1
ATOM 637 C CA . ALA A 1 80 ? -0.477 10.448 3.045 1.00 94.06 80 ALA A CA 1
ATOM 638 C C . ALA A 1 80 ? -1.687 11.357 2.859 1.00 94.06 80 ALA A C 1
ATOM 640 O O . ALA A 1 80 ? -1.786 12.407 3.493 1.00 94.06 80 ALA A O 1
ATOM 641 N N . VAL A 1 81 ? -2.626 10.922 2.028 1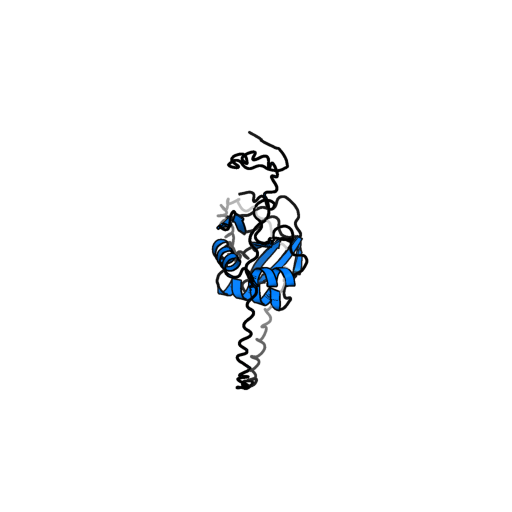.00 92.81 81 VAL A N 1
ATOM 642 C CA . VAL A 1 81 ? -3.930 11.555 1.873 1.00 92.81 81 VAL A CA 1
ATOM 643 C C . VAL A 1 81 ? -4.958 10.744 2.635 1.00 92.81 81 VAL A C 1
ATOM 645 O O . VAL A 1 81 ? -5.092 9.543 2.417 1.00 92.81 81 VAL A O 1
ATOM 648 N N . LYS A 1 82 ? -5.683 11.403 3.538 1.00 92.75 82 LYS A N 1
ATOM 649 C CA . LYS A 1 82 ? -6.799 10.811 4.283 1.00 92.75 82 LYS A CA 1
ATOM 650 C C . LYS A 1 82 ? -8.095 10.934 3.479 1.00 92.75 82 LYS A C 1
ATOM 652 O O . LYS A 1 82 ? -8.284 11.922 2.766 1.00 92.75 82 LYS A O 1
ATOM 657 N N . ASN A 1 83 ? -8.994 9.963 3.627 1.00 89.94 83 ASN A N 1
ATOM 658 C CA . ASN A 1 83 ? -10.250 9.859 2.879 1.00 89.94 83 ASN A CA 1
ATOM 659 C C . ASN A 1 83 ? -10.013 9.971 1.365 1.00 89.94 83 ASN A C 1
ATOM 661 O O . ASN A 1 83 ? -10.588 10.829 0.684 1.00 89.94 83 ASN A O 1
ATOM 665 N N . ALA A 1 84 ? -9.085 9.156 0.866 1.00 89.25 84 ALA A N 1
ATOM 666 C CA . ALA A 1 84 ? -8.706 9.139 -0.532 1.00 89.25 84 ALA A CA 1
ATOM 667 C C . ALA A 1 84 ? -9.876 8.645 -1.394 1.00 89.25 84 ALA A C 1
ATOM 669 O O . ALA A 1 84 ? -10.558 7.668 -1.070 1.00 89.25 84 ALA A O 1
ATOM 670 N N . TYR A 1 85 ? -10.100 9.345 -2.505 1.00 87.62 85 TYR A N 1
ATOM 671 C CA . TYR A 1 85 ? -11.132 9.010 -3.476 1.00 87.62 85 TYR A CA 1
ATOM 672 C C . TYR A 1 85 ? -10.510 8.784 -4.850 1.00 87.62 85 TYR A C 1
ATOM 674 O O . TYR A 1 85 ? -9.844 9.677 -5.376 1.00 87.62 85 TYR A O 1
ATOM 682 N N . MET A 1 86 ? -10.756 7.607 -5.421 1.00 83.69 86 MET A N 1
ATOM 683 C CA . MET A 1 86 ? -10.371 7.249 -6.781 1.00 83.69 86 MET A CA 1
ATOM 684 C C . MET A 1 86 ? -11.518 7.584 -7.739 1.00 83.69 86 MET A C 1
ATOM 686 O O . MET A 1 86 ? -12.648 7.121 -7.563 1.00 83.69 86 MET A O 1
ATOM 690 N N . THR A 1 87 ? -11.237 8.396 -8.757 1.00 79.81 87 THR A N 1
ATOM 691 C CA . THR A 1 87 ? -12.242 8.838 -9.739 1.00 79.81 87 THR A CA 1
ATOM 692 C C . THR A 1 87 ? -12.579 7.757 -10.762 1.00 79.81 87 THR A C 1
ATOM 694 O O . THR A 1 87 ? -13.727 7.663 -11.198 1.00 79.81 87 THR A O 1
ATOM 697 N N . SER A 1 88 ? -11.609 6.914 -11.113 1.00 85.00 88 SER A N 1
ATOM 698 C CA . SER A 1 88 ? -11.768 5.788 -12.029 1.00 85.00 88 SER A CA 1
ATOM 699 C C . SER A 1 88 ? -11.745 4.448 -11.295 1.00 85.00 88 SER A C 1
ATOM 701 O O . SER A 1 88 ? -11.243 4.312 -10.178 1.00 85.00 88 SER A O 1
ATOM 703 N N . THR A 1 89 ? -12.317 3.434 -11.941 1.00 89.56 89 THR A N 1
ATOM 704 C CA . THR A 1 89 ? -12.213 2.046 -11.492 1.00 89.56 89 THR A CA 1
ATOM 705 C C . THR A 1 89 ? -10.793 1.554 -11.760 1.00 89.56 89 THR A C 1
ATOM 707 O O . THR A 1 89 ? -10.381 1.467 -12.914 1.00 89.56 89 THR A O 1
ATOM 710 N N . ILE A 1 90 ? -10.048 1.246 -10.701 1.00 92.31 90 ILE A N 1
ATOM 711 C CA . ILE A 1 90 ? -8.643 0.832 -10.783 1.00 92.31 90 ILE A CA 1
ATOM 712 C C . ILE A 1 90 ? -8.500 -0.581 -10.233 1.00 92.31 90 ILE A C 1
ATOM 714 O O . ILE A 1 90 ? -9.157 -0.954 -9.263 1.00 92.31 90 ILE A O 1
ATOM 718 N N . GLN A 1 91 ? -7.651 -1.377 -10.874 1.00 96.56 91 GLN A N 1
ATOM 719 C CA . GLN A 1 91 ? -7.285 -2.711 -10.414 1.00 96.56 91 GLN A CA 1
ATOM 720 C C . GLN A 1 91 ? -5.947 -2.684 -9.677 1.00 96.56 91 GLN A C 1
ATOM 722 O O . GLN A 1 91 ? -5.138 -1.767 -9.840 1.00 96.56 91 GLN A O 1
ATOM 727 N N . GLY A 1 92 ? -5.707 -3.700 -8.862 1.00 96.62 92 GLY A N 1
ATOM 728 C CA . GLY A 1 92 ? -4.486 -3.817 -8.086 1.00 96.62 92 GLY A CA 1
ATOM 729 C C . GLY A 1 92 ? -4.550 -4.979 -7.114 1.00 96.62 92 GLY A C 1
ATOM 730 O O . GLY A 1 92 ? -5.437 -5.830 -7.184 1.00 96.62 92 GLY A O 1
ATOM 731 N N . TRP A 1 93 ? -3.602 -5.003 -6.193 1.00 98.19 93 TRP A N 1
ATOM 732 C CA . TRP A 1 93 ? -3.478 -6.063 -5.207 1.00 98.19 93 TRP A CA 1
ATOM 733 C C . TRP A 1 93 ? -4.189 -5.684 -3.922 1.00 98.19 93 TRP A C 1
ATOM 735 O O . TRP A 1 93 ? -4.117 -4.547 -3.461 1.00 98.19 93 TRP A O 1
ATOM 745 N N . ARG A 1 94 ? -4.866 -6.666 -3.339 1.00 97.81 94 ARG A N 1
ATOM 746 C CA . ARG A 1 94 ? -5.524 -6.596 -2.043 1.00 97.81 94 ARG A CA 1
ATOM 747 C C . ARG A 1 94 ? -4.869 -7.586 -1.097 1.00 97.81 94 ARG A C 1
ATOM 749 O O . ARG A 1 94 ? -4.777 -8.772 -1.415 1.00 97.81 94 ARG A O 1
ATOM 756 N N . VAL A 1 95 ? -4.531 -7.101 0.088 1.00 98.12 95 VAL A N 1
ATOM 757 C CA . VAL A 1 95 ? -4.047 -7.885 1.220 1.00 98.12 95 VAL A CA 1
ATOM 758 C C . VAL A 1 95 ? -4.983 -7.642 2.395 1.00 98.12 95 VAL A C 1
ATOM 760 O O . VAL A 1 95 ? -5.163 -6.504 2.823 1.00 98.12 95 VAL A O 1
ATOM 763 N N . ALA A 1 96 ? -5.618 -8.701 2.888 1.00 97.44 96 ALA A N 1
ATOM 764 C CA . ALA A 1 96 ? -6.409 -8.644 4.113 1.00 97.44 96 ALA A CA 1
ATOM 765 C C . ALA A 1 96 ? -5.501 -8.982 5.299 1.00 97.44 96 ALA A C 1
ATOM 767 O O . ALA A 1 96 ? -4.809 -10.000 5.260 1.00 97.44 96 ALA A O 1
ATOM 768 N N . LEU A 1 97 ? -5.503 -8.122 6.310 1.00 97.19 97 LEU A N 1
ATOM 769 C CA . LEU A 1 97 ? -4.755 -8.293 7.550 1.00 97.19 97 LEU A CA 1
ATOM 770 C C . LEU A 1 97 ? -5.615 -9.019 8.595 1.00 97.19 97 LEU A C 1
ATOM 772 O O . LEU A 1 97 ? -6.844 -9.068 8.482 1.00 97.19 97 LEU A O 1
ATOM 776 N N . ALA A 1 98 ? -4.974 -9.585 9.617 1.00 95.44 98 ALA A N 1
ATOM 777 C CA . ALA A 1 98 ? -5.624 -10.377 10.660 1.00 95.44 98 ALA A CA 1
ATOM 778 C C . ALA A 1 98 ? -6.628 -9.577 11.507 1.00 95.44 98 ALA A C 1
ATOM 780 O O . ALA A 1 98 ? -7.613 -10.130 11.990 1.00 95.44 98 ALA A O 1
ATOM 781 N N . ASP A 1 99 ? -6.405 -8.273 11.659 1.00 93.31 99 ASP A N 1
ATOM 782 C CA . ASP A 1 99 ? -7.294 -7.341 12.362 1.00 93.31 99 ASP A CA 1
ATOM 783 C C . ASP A 1 99 ? -8.528 -6.925 11.532 1.00 93.31 99 ASP A C 1
ATOM 785 O O . ASP A 1 99 ? -9.365 -6.146 11.990 1.00 93.31 99 ASP A O 1
ATOM 789 N N . GLY A 1 100 ? -8.650 -7.444 10.307 1.00 94.56 100 GLY A N 1
ATOM 790 C CA . GLY A 1 100 ? -9.712 -7.126 9.361 1.00 94.56 100 GLY A CA 1
ATOM 791 C C . GLY A 1 100 ? -9.417 -5.914 8.477 1.00 94.56 100 GLY A C 1
ATOM 792 O O . GLY A 1 100 ? -10.134 -5.709 7.494 1.00 94.56 100 GLY A O 1
ATOM 793 N N . ASN A 1 101 ? -8.368 -5.134 8.761 1.00 96.56 101 ASN A N 1
ATOM 794 C CA . ASN A 1 101 ? -7.947 -4.043 7.891 1.00 96.56 101 ASN A CA 1
ATOM 795 C C . ASN A 1 101 ? -7.483 -4.588 6.537 1.00 96.56 101 ASN A C 1
ATOM 797 O O . ASN A 1 101 ? -7.023 -5.722 6.399 1.00 96.56 101 ASN A O 1
ATOM 801 N N . VAL A 1 102 ? -7.622 -3.768 5.500 1.00 97.69 102 VAL A N 1
ATOM 802 C CA . VAL A 1 102 ? -7.280 -4.161 4.138 1.00 97.69 102 VAL A CA 1
ATOM 803 C C . VAL A 1 102 ? -6.306 -3.161 3.548 1.00 97.69 102 VAL A C 1
ATOM 805 O O . VAL A 1 102 ? -6.584 -1.963 3.467 1.00 97.69 102 VAL A O 1
ATOM 808 N N . VAL A 1 103 ? -5.173 -3.680 3.095 1.00 98.00 103 VAL A N 1
ATOM 809 C CA . VAL A 1 103 ? -4.170 -2.923 2.360 1.00 98.00 103 VAL A CA 1
ATOM 810 C C . VAL A 1 103 ? -4.373 -3.153 0.870 1.00 98.00 103 VAL A C 1
ATOM 812 O O . VAL A 1 103 ? -4.488 -4.290 0.410 1.00 98.00 103 VAL A O 1
ATOM 815 N N . TYR A 1 104 ? -4.421 -2.066 0.110 1.00 97.56 104 TYR A N 1
ATOM 816 C CA . TYR A 1 104 ? -4.504 -2.090 -1.342 1.00 97.56 104 TYR A CA 1
ATOM 817 C C . TYR A 1 104 ? -3.257 -1.471 -1.962 1.00 97.56 104 TYR A C 1
ATOM 819 O O . TYR A 1 104 ? -2.757 -0.460 -1.475 1.00 97.56 104 TYR A O 1
ATOM 827 N N . VAL A 1 105 ? -2.807 -2.042 -3.075 1.00 97.12 105 VAL A N 1
ATOM 828 C CA . VAL A 1 105 ? -1.732 -1.499 -3.910 1.00 97.12 105 VAL A CA 1
ATOM 829 C C . VAL A 1 105 ? -2.285 -1.348 -5.329 1.00 97.12 105 VAL A C 1
ATOM 831 O O . VAL A 1 105 ? -2.506 -2.354 -6.002 1.00 97.12 105 VAL A O 1
ATOM 834 N N . PRO A 1 106 ? -2.597 -0.130 -5.802 1.00 95.38 106 PRO A N 1
ATOM 835 C CA . PRO A 1 106 ? -3.108 0.083 -7.148 1.00 95.38 106 PRO A CA 1
ATOM 836 C C . PRO A 1 106 ? -2.040 -0.257 -8.189 1.00 95.38 106 PRO A C 1
ATOM 838 O O . PRO A 1 106 ? -0.905 0.206 -8.079 1.00 95.38 106 PRO A O 1
ATOM 841 N N . LYS A 1 107 ? -2.419 -0.982 -9.249 1.00 94.62 107 LYS A N 1
ATOM 842 C CA . LYS A 1 107 ? -1.511 -1.330 -10.354 1.00 94.62 107 LYS A CA 1
ATOM 843 C C . LYS A 1 107 ? -0.865 -0.109 -10.995 1.00 94.62 107 LYS A C 1
ATOM 845 O O . LYS A 1 107 ? 0.306 -0.146 -11.324 1.00 94.62 107 LYS A O 1
ATOM 850 N N . VAL A 1 108 ? -1.622 0.973 -11.150 1.00 91.25 108 VAL A N 1
ATOM 851 C CA . VAL A 1 108 ? -1.178 2.164 -11.889 1.00 91.25 108 VAL A CA 1
ATOM 852 C C . VAL A 1 108 ? -0.064 2.952 -11.197 1.00 91.25 108 VAL A C 1
ATOM 854 O O . VAL A 1 108 ? 0.717 3.597 -11.888 1.00 91.25 108 VAL A O 1
ATOM 857 N N . CYS A 1 109 ? 0.018 2.926 -9.863 1.00 90.00 109 CYS A N 1
ATOM 858 C CA . CYS A 1 109 ? 0.942 3.793 -9.123 1.00 90.00 109 CYS A CA 1
ATOM 859 C C . CYS A 1 109 ? 1.757 3.119 -8.017 1.00 90.00 109 CYS A C 1
ATOM 861 O O . CYS A 1 109 ? 2.699 3.729 -7.515 1.00 90.00 109 CYS A O 1
ATOM 863 N N . GLY A 1 110 ? 1.421 1.888 -7.622 1.00 92.56 110 GLY A N 1
ATOM 864 C CA . GLY A 1 110 ? 2.161 1.173 -6.580 1.00 92.56 110 GLY A CA 1
ATOM 865 C C . GLY A 1 110 ? 2.016 1.768 -5.173 1.00 92.56 110 GLY A C 1
ATOM 866 O O . GLY A 1 110 ? 2.725 1.364 -4.254 1.00 92.56 110 GLY A O 1
ATOM 867 N N . ASN A 1 111 ? 1.111 2.729 -4.975 1.00 95.19 111 ASN A N 1
ATOM 868 C CA . ASN A 1 111 ? 0.914 3.393 -3.687 1.00 95.19 111 ASN A CA 1
ATOM 869 C C . ASN A 1 111 ? 0.259 2.451 -2.669 1.00 95.19 111 ASN A C 1
ATOM 871 O O . ASN A 1 111 ? -0.697 1.753 -2.994 1.00 95.19 111 ASN A O 1
ATOM 875 N N . ILE A 1 112 ? 0.689 2.473 -1.408 1.00 96.06 112 ILE A N 1
ATOM 876 C CA . ILE A 1 112 ? 0.016 1.698 -0.360 1.00 96.06 112 ILE A CA 1
ATOM 877 C C . ILE A 1 112 ? -1.209 2.474 0.124 1.00 96.06 112 ILE A C 1
ATOM 879 O O . ILE A 1 112 ? -1.134 3.632 0.533 1.00 96.06 112 ILE A O 1
ATOM 883 N N . SER A 1 113 ? -2.362 1.821 0.091 1.00 96.25 113 SER A N 1
ATOM 884 C CA . SER A 1 113 ? -3.622 2.378 0.569 1.00 96.25 113 SER A CA 1
ATOM 885 C C . SER A 1 113 ? -4.209 1.517 1.668 1.00 96.25 113 SER A C 1
ATOM 887 O O . SER A 1 113 ? -4.102 0.296 1.631 1.00 96.25 113 SER A O 1
ATOM 889 N N . LEU A 1 114 ? -4.860 2.157 2.627 1.00 97.19 114 LEU A N 1
ATOM 890 C CA . LEU A 1 114 ? -5.499 1.517 3.759 1.00 97.19 114 LEU A CA 1
ATOM 891 C C . LEU A 1 114 ? -7.005 1.735 3.675 1.00 97.19 114 LEU A C 1
ATOM 893 O O . LEU A 1 114 ? -7.480 2.868 3.573 1.00 97.19 114 LEU A O 1
ATOM 897 N N . LEU A 1 115 ? -7.743 0.638 3.761 1.00 96.25 115 LEU A N 1
ATOM 898 C CA . LEU A 1 115 ? -9.141 0.629 4.144 1.00 96.25 115 LEU A CA 1
ATOM 899 C C . LEU A 1 115 ? -9.216 -0.061 5.497 1.00 96.25 115 LEU A C 1
ATOM 901 O O . LEU A 1 115 ? -8.957 -1.260 5.612 1.00 96.25 115 LEU A O 1
ATOM 905 N N . ARG A 1 116 ? -9.543 0.700 6.528 1.00 94.88 116 ARG A N 1
ATOM 906 C CA . ARG A 1 116 ? -9.810 0.132 7.830 1.00 94.88 116 ARG A CA 1
ATOM 907 C C . ARG A 1 116 ? -11.119 -0.617 7.747 1.00 94.88 116 ARG A C 1
ATOM 909 O O . ARG A 1 116 ? -12.120 -0.108 7.235 1.00 94.88 116 ARG A O 1
ATOM 916 N N . HIS A 1 117 ? -11.137 -1.810 8.323 1.00 84.62 117 HIS A N 1
ATOM 917 C CA . HIS A 1 117 ? -12.407 -2.277 8.820 1.00 84.62 117 HIS A CA 1
ATOM 918 C C . HIS A 1 117 ? -12.693 -1.325 9.966 1.00 84.62 117 HIS A C 1
ATOM 920 O O . HIS A 1 117 ? -12.076 -1.415 11.026 1.00 84.62 117 HIS A O 1
ATOM 926 N N . ALA A 1 118 ? -13.570 -0.342 9.743 1.00 62.81 118 ALA A N 1
ATOM 927 C CA . ALA A 1 118 ? -14.238 0.260 10.873 1.00 62.81 118 ALA A CA 1
ATOM 928 C C . ALA A 1 118 ? -14.762 -0.952 11.634 1.00 62.81 118 ALA A C 1
ATOM 930 O O . ALA A 1 118 ? -15.606 -1.680 11.097 1.00 62.81 118 ALA A O 1
ATOM 931 N N . ALA A 1 119 ? -14.190 -1.233 12.814 1.00 49.12 119 ALA A N 1
ATOM 932 C CA . ALA A 1 119 ? -14.911 -1.983 13.813 1.00 49.12 119 ALA A CA 1
ATOM 933 C C . ALA A 1 119 ? -16.255 -1.291 13.772 1.00 49.12 119 ALA A C 1
ATOM 935 O O . ALA A 1 119 ? -16.324 -0.075 13.987 1.00 49.12 119 ALA A O 1
ATOM 936 N N . ILE A 1 120 ? -17.270 -1.998 13.282 1.00 43.22 120 ILE A N 1
ATOM 937 C CA . ILE A 1 120 ? -18.623 -1.508 13.352 1.00 43.22 120 ILE A CA 1
ATOM 938 C C . ILE A 1 120 ? -18.794 -1.450 14.860 1.00 43.22 120 ILE A C 1
ATOM 940 O O . ILE A 1 120 ? -19.153 -2.439 15.490 1.00 43.22 120 ILE A O 1
ATOM 944 N N . ALA A 1 121 ? -18.434 -0.310 15.461 1.00 43.09 121 ALA A N 1
ATOM 945 C CA . ALA A 1 121 ? -19.080 0.183 16.634 1.00 43.09 121 ALA A CA 1
ATOM 946 C C . ALA A 1 121 ? -20.508 0.099 16.160 1.00 43.09 121 ALA A C 1
ATOM 948 O O . ALA A 1 121 ? -20.933 0.857 15.283 1.00 43.09 121 ALA A O 1
ATOM 949 N N . GLN A 1 122 ? -21.160 -0.981 16.578 1.00 42.84 122 GLN A N 1
ATOM 950 C CA . GLN A 1 122 ? -22.575 -1.126 16.480 1.00 42.84 122 GLN A CA 1
ATOM 951 C C . GLN A 1 122 ? -23.030 0.117 17.221 1.00 42.84 122 GLN A C 1
ATOM 953 O O . GLN A 1 122 ? -23.163 0.132 18.442 1.00 42.84 122 GLN A O 1
ATOM 958 N N . HIS A 1 123 ? -23.216 1.208 16.478 1.00 40.22 123 HIS A N 1
ATOM 959 C CA . HIS A 1 123 ? -24.264 2.140 16.746 1.00 40.22 123 HIS A CA 1
ATOM 960 C C . HIS A 1 123 ? -25.485 1.236 16.686 1.00 40.22 123 HIS A C 1
ATOM 962 O O . HIS A 1 123 ? -26.143 1.088 15.661 1.00 40.22 123 HIS A O 1
ATOM 968 N N . VAL A 1 124 ? -25.730 0.559 17.810 1.00 46.53 124 VAL A N 1
ATOM 969 C CA . VAL A 1 124 ? -27.046 0.301 18.324 1.00 46.53 124 VAL A CA 1
ATOM 970 C C . VAL A 1 124 ? -27.656 1.683 18.249 1.00 46.53 124 VAL A C 1
ATOM 972 O O . VAL A 1 124 ? -27.458 2.526 19.125 1.00 46.53 124 VAL A O 1
ATOM 975 N N . VAL A 1 125 ? -28.266 1.967 17.100 1.00 51.22 125 VAL A N 1
ATOM 976 C CA . VAL A 1 125 ? -29.200 3.055 16.930 1.00 51.22 125 VAL A CA 1
ATOM 977 C C . VAL A 1 125 ? -30.243 2.693 17.956 1.00 51.22 125 VAL A C 1
ATOM 979 O O . VAL A 1 125 ? -31.096 1.844 17.711 1.00 51.22 125 VAL A O 1
ATOM 982 N N . ARG A 1 126 ? -30.062 3.206 19.175 1.00 55.53 126 ARG A N 1
ATOM 983 C CA . ARG A 1 126 ? -31.005 3.018 20.258 1.00 55.53 126 ARG A CA 1
ATOM 984 C C . ARG A 1 126 ? -32.293 3.550 19.650 1.00 55.53 126 ARG A C 1
ATOM 986 O O . ARG A 1 126 ? -32.312 4.740 19.315 1.00 55.53 126 ARG A O 1
ATOM 993 N N . PRO A 1 127 ? -33.293 2.693 19.377 1.00 59.75 127 PRO A N 1
ATOM 994 C CA . PRO A 1 127 ? -34.491 3.159 18.713 1.00 59.75 127 PRO A CA 1
ATOM 995 C C . PRO A 1 127 ? -34.998 4.333 19.546 1.00 59.75 127 PRO A C 1
ATOM 997 O O . PRO A 1 127 ? -34.959 4.240 20.783 1.00 59.75 127 PRO A O 1
ATOM 1000 N N . PRO A 1 128 ? -35.367 5.463 18.917 1.00 57.56 128 PRO A N 1
ATOM 1001 C CA . PRO A 1 128 ? -35.872 6.598 19.664 1.00 57.56 128 PRO A CA 1
ATOM 1002 C C . PRO A 1 128 ? -36.965 6.057 20.576 1.00 57.56 128 PRO A C 1
ATOM 1004 O O . PRO A 1 128 ? -37.890 5.393 20.100 1.00 57.56 128 PRO A O 1
ATOM 1007 N N . LYS A 1 129 ? -36.804 6.257 21.892 1.00 61.66 129 LYS A N 1
ATOM 1008 C CA . LYS A 1 129 ? -37.830 5.932 22.881 1.00 61.66 129 LYS A CA 1
ATOM 1009 C C . LYS A 1 129 ? -39.066 6.717 22.451 1.00 61.66 129 LYS A C 1
ATOM 1011 O O . LYS A 1 129 ? -39.194 7.898 22.761 1.00 61.66 129 LYS A O 1
ATOM 1016 N N . ARG A 1 130 ? -39.948 6.085 21.676 1.00 51.34 130 ARG A N 1
ATOM 1017 C CA . ARG A 1 130 ? -41.277 6.607 21.401 1.00 51.34 130 ARG A CA 1
ATOM 1018 C C . ARG A 1 130 ? -41.991 6.547 22.736 1.00 51.34 130 ARG A C 1
ATOM 1020 O O . ARG A 1 130 ? -42.470 5.494 23.145 1.00 51.34 130 ARG A O 1
ATOM 1027 N N . VAL A 1 131 ? -41.996 7.666 23.448 1.00 59.44 131 VAL A N 1
ATOM 1028 C CA . VAL A 1 131 ? -42.960 7.885 24.516 1.00 59.44 131 VAL A CA 1
ATOM 1029 C C . VAL A 1 131 ? -44.303 7.956 23.802 1.00 59.44 131 VAL A C 1
ATOM 1031 O O . VAL A 1 131 ? -44.654 8.972 23.208 1.00 59.44 131 VAL A O 1
ATOM 1034 N N . ALA A 1 132 ? -44.995 6.821 23.743 1.00 53.81 132 ALA A N 1
ATOM 1035 C CA . ALA A 1 132 ? -46.367 6.782 23.286 1.00 53.81 132 ALA A CA 1
ATOM 1036 C C . ALA A 1 132 ? -47.181 7.620 24.274 1.00 53.81 132 ALA A C 1
ATOM 1038 O O . ALA A 1 132 ? -47.414 7.202 25.408 1.00 53.81 132 ALA A O 1
ATOM 1039 N N . TYR A 1 133 ? -47.594 8.817 23.861 1.00 54.44 133 TYR A N 1
ATOM 1040 C CA . TYR A 1 133 ? -48.729 9.466 24.495 1.00 54.44 133 TYR A CA 1
ATOM 1041 C C . TYR A 1 133 ? -49.934 8.570 24.227 1.00 54.44 133 TYR A C 1
ATOM 1043 O O . TYR A 1 133 ? -50.468 8.529 23.120 1.00 54.44 133 TYR A O 1
ATOM 1051 N N . VAL A 1 134 ? -50.318 7.793 25.239 1.00 53.00 134 VAL A N 1
ATOM 1052 C CA . VAL A 1 134 ? -51.572 7.046 25.239 1.00 53.00 134 VAL A CA 1
ATOM 1053 C C . VAL A 1 134 ? -52.687 8.080 25.295 1.00 53.00 134 VAL A C 1
ATOM 1055 O O . VAL A 1 134 ? -53.090 8.538 26.365 1.00 53.00 134 VAL A O 1
ATOM 1058 N N . GLN A 1 135 ? -53.176 8.487 24.129 1.00 55.81 135 GLN A N 1
ATOM 1059 C CA . GLN A 1 135 ? -54.428 9.211 24.032 1.00 55.81 135 GLN A CA 1
ATOM 1060 C C . GLN A 1 135 ? -55.522 8.213 24.430 1.00 55.81 135 GLN A C 1
ATOM 1062 O O . GLN A 1 135 ? -55.835 7.283 23.688 1.00 55.81 135 GLN A O 1
ATOM 1067 N N . ARG A 1 136 ? -56.027 8.338 25.667 1.00 49.81 136 ARG A N 1
ATOM 1068 C CA . ARG A 1 136 ? -57.129 7.517 26.188 1.00 49.81 136 ARG A CA 1
ATOM 1069 C C . ARG A 1 136 ? -58.365 7.738 25.317 1.00 49.81 136 ARG A C 1
ATOM 1071 O O . ARG A 1 136 ? -59.157 8.642 25.570 1.00 49.81 136 ARG A O 1
ATOM 1078 N N . HIS A 1 137 ? -58.556 6.894 24.314 1.00 57.69 137 HIS A N 1
ATOM 1079 C CA . HIS A 1 137 ? -59.864 6.733 23.702 1.00 57.69 137 HIS A CA 1
ATOM 1080 C C . HIS A 1 137 ? -60.768 5.983 24.685 1.00 57.69 137 HIS A C 1
ATOM 1082 O O . HIS A 1 137 ? -60.381 4.956 25.245 1.00 57.69 137 HIS A O 1
ATOM 1088 N N . LYS A 1 138 ? -61.967 6.533 24.927 1.00 58.44 138 LYS A N 1
ATOM 1089 C CA . LYS A 1 138 ? -63.022 5.877 25.711 1.00 58.44 138 LYS A CA 1
ATOM 1090 C C . LYS A 1 138 ? -63.263 4.471 25.142 1.00 58.44 138 LYS A C 1
ATOM 1092 O O . LYS A 1 138 ? -63.493 4.364 23.936 1.00 58.44 138 LYS A O 1
ATOM 1097 N N . PRO A 1 139 ? -63.242 3.410 25.966 1.00 57.75 139 PRO A N 1
ATOM 1098 C CA . PRO A 1 139 ? -63.507 2.067 25.481 1.00 57.75 139 PRO A CA 1
ATOM 1099 C C . PRO A 1 139 ? -64.969 1.968 25.039 1.00 57.75 139 PRO A C 1
ATOM 1101 O O . PRO A 1 139 ? -65.891 2.166 25.831 1.00 57.75 139 PRO A O 1
ATOM 1104 N N . ARG A 1 140 ? -65.177 1.669 23.755 1.00 62.00 140 ARG A N 1
ATOM 1105 C CA . ARG A 1 140 ? -66.458 1.178 23.250 1.00 62.00 140 ARG A CA 1
ATOM 1106 C C . ARG A 1 140 ? -66.517 -0.307 23.590 1.00 62.00 140 ARG A C 1
ATOM 1108 O O . ARG A 1 140 ? -65.636 -1.063 23.193 1.00 62.00 140 ARG A O 1
ATOM 1115 N N . PHE A 1 141 ? -67.515 -0.687 24.377 1.00 53.78 141 PHE A N 1
ATOM 1116 C CA . PHE A 1 141 ? -67.736 -2.058 24.821 1.00 53.78 141 PHE A CA 1
ATOM 1117 C C . PHE A 1 141 ? -68.046 -2.942 23.604 1.00 53.78 141 PHE A C 1
ATOM 1119 O O . PHE A 1 141 ? -68.997 -2.665 22.871 1.00 53.78 141 PHE A O 1
ATOM 1126 N N . VAL A 1 142 ? -67.234 -3.974 23.378 1.00 60.38 142 VAL A N 1
ATOM 1127 C CA . VAL A 1 142 ? -67.487 -5.032 22.391 1.00 60.38 142 VAL A CA 1
ATOM 1128 C C . VAL A 1 142 ? -67.560 -6.349 23.169 1.00 60.38 142 VAL A C 1
ATOM 1130 O O . VAL A 1 142 ? -66.641 -6.624 23.943 1.00 60.38 142 VAL A O 1
ATOM 1133 N N . PRO A 1 143 ? -68.643 -7.136 23.039 1.00 53.00 143 PRO A N 1
ATOM 1134 C CA . PRO A 1 143 ? -68.777 -8.402 23.746 1.00 53.00 143 PRO A CA 1
ATOM 1135 C C . PRO A 1 143 ? -67.766 -9.436 23.237 1.00 53.00 143 PRO A C 1
ATOM 1137 O O . PRO A 1 143 ? -67.479 -9.524 22.043 1.00 53.00 143 PRO A O 1
ATOM 1140 N N . ALA A 1 144 ? -67.225 -10.202 24.183 1.00 54.19 144 ALA A N 1
ATOM 1141 C CA . ALA A 1 144 ? -66.219 -11.229 23.970 1.00 54.19 144 ALA A CA 1
ATOM 1142 C C . ALA A 1 144 ? -66.774 -12.421 23.176 1.00 54.19 144 ALA A C 1
ATOM 1144 O O . ALA A 1 144 ? -67.825 -12.964 23.514 1.00 54.19 144 ALA A O 1
ATOM 1145 N N . ILE A 1 145 ? -66.019 -12.868 22.171 1.00 54.12 145 ILE A N 1
ATOM 1146 C CA . ILE A 1 145 ? -66.207 -14.165 21.522 1.00 54.12 145 ILE A CA 1
ATOM 1147 C C . ILE A 1 145 ? -64.853 -14.873 21.490 1.00 54.12 145 ILE A C 1
ATOM 1149 O O . ILE A 1 145 ? -63.891 -14.347 20.940 1.00 54.12 145 ILE A O 1
ATOM 1153 N N . GLY A 1 146 ? -64.831 -16.088 22.037 1.00 44.38 146 GLY A N 1
ATOM 1154 C CA . GLY A 1 146 ? -64.117 -17.203 21.417 1.00 44.38 146 GLY A CA 1
ATOM 1155 C C . GLY A 1 146 ? -62.638 -17.371 21.747 1.00 44.38 146 GLY A C 1
ATOM 1156 O O . GLY A 1 146 ? -61.764 -16.881 21.049 1.00 44.38 146 GLY A O 1
ATOM 1157 N N . SER A 1 147 ? -62.411 -18.180 22.774 1.00 51.38 147 SER A N 1
ATOM 1158 C CA . SER A 1 147 ? -61.196 -18.926 23.107 1.00 51.38 147 SER A CA 1
ATOM 1159 C C . SER A 1 147 ? -60.558 -19.696 21.930 1.00 51.38 147 SER A C 1
ATOM 1161 O O . SER A 1 147 ? -61.250 -20.445 21.244 1.00 51.38 147 SER A O 1
ATOM 1163 N N . ALA A 1 148 ? -59.233 -19.583 21.784 1.00 52.25 148 ALA A N 1
ATOM 1164 C CA . ALA A 1 148 ? -58.301 -20.594 21.254 1.00 52.25 148 ALA A CA 1
ATOM 1165 C C . ALA A 1 148 ? -56.890 -20.163 21.714 1.00 52.25 148 ALA A C 1
ATOM 1167 O O . ALA A 1 148 ? -56.375 -19.144 21.273 1.00 52.25 148 ALA A O 1
ATOM 1168 N N . ASN A 1 149 ? -56.387 -20.644 22.851 1.00 58.97 149 ASN A N 1
ATOM 1169 C CA . ASN A 1 149 ? -55.612 -21.876 23.014 1.00 58.97 149 ASN A CA 1
ATOM 1170 C C . ASN A 1 149 ? -54.529 -22.059 21.941 1.00 58.97 149 ASN A C 1
ATOM 1172 O O . ASN A 1 149 ? -54.772 -22.704 20.929 1.00 58.97 149 ASN A O 1
ATOM 1176 N N . GLU A 1 150 ? -53.331 -21.533 22.202 1.00 51.69 150 GLU A N 1
ATOM 1177 C CA . GLU A 1 150 ? -52.109 -22.017 21.566 1.00 51.69 150 GLU A CA 1
ATOM 1178 C C . GLU A 1 150 ? -50.921 -21.935 22.537 1.00 51.69 150 GLU A C 1
ATOM 1180 O O . GLU A 1 150 ? -50.789 -21.033 23.365 1.00 51.69 150 GLU A O 1
ATOM 1185 N N . THR A 1 151 ? -50.138 -23.000 22.476 1.00 60.09 151 THR A N 1
ATOM 1186 C CA . THR A 1 151 ? -49.258 -23.603 23.480 1.00 60.09 151 THR A CA 1
ATOM 1187 C C . THR A 1 151 ? -47.938 -22.865 23.746 1.00 60.09 151 THR A C 1
ATOM 1189 O O . THR A 1 151 ? -47.362 -22.279 22.830 1.00 60.09 151 THR A O 1
ATOM 1192 N N . PRO A 1 152 ? -47.375 -22.968 24.968 1.00 60.38 152 PRO A N 1
ATOM 1193 C CA . PRO A 1 152 ? -46.046 -22.452 25.271 1.00 60.38 152 PRO A CA 1
ATOM 1194 C C . PRO A 1 152 ? -44.968 -23.350 24.648 1.00 60.38 152 PRO A C 1
ATOM 1196 O O . PRO A 1 152 ? -44.844 -24.527 24.982 1.00 60.38 152 PRO A O 1
ATOM 1199 N N . VAL A 1 153 ? -44.166 -22.784 23.748 1.00 66.81 153 VAL A N 1
ATOM 1200 C CA . VAL A 1 153 ? -42.970 -23.436 23.202 1.00 66.81 153 VAL A CA 1
ATOM 1201 C C . VAL A 1 153 ? -41.857 -23.364 24.250 1.00 66.81 153 VAL A C 1
ATOM 1203 O O . VAL A 1 153 ? -41.357 -22.288 24.578 1.00 66.81 153 VAL A O 1
ATOM 1206 N N . THR A 1 154 ? -41.478 -24.518 24.795 1.00 63.97 154 THR A N 1
ATOM 1207 C CA . THR A 1 154 ? -40.309 -24.694 25.667 1.00 63.97 154 THR A CA 1
ATOM 1208 C C . THR A 1 154 ? -39.003 -24.414 24.913 1.00 63.97 154 THR A C 1
ATOM 1210 O O . THR A 1 154 ? -38.817 -24.955 23.821 1.00 63.97 154 THR A O 1
ATOM 1213 N N . PRO A 1 155 ? -38.059 -23.642 25.479 1.00 66.12 155 PRO A N 1
ATOM 1214 C CA . PRO A 1 155 ? -36.729 -23.495 24.904 1.00 66.12 155 PRO A CA 1
ATOM 1215 C C . PRO A 1 155 ? -35.915 -24.787 25.076 1.00 66.12 155 PRO A C 1
ATOM 1217 O O . PRO A 1 155 ? -35.763 -25.306 26.181 1.00 66.12 155 PRO A O 1
ATOM 1220 N N . VAL A 1 156 ? -35.375 -25.293 23.966 1.00 62.38 156 VAL A N 1
ATOM 1221 C CA . VAL A 1 156 ? -34.414 -26.402 23.940 1.00 62.38 156 VAL A CA 1
ATOM 1222 C C . VAL A 1 156 ? -33.081 -25.912 24.510 1.00 62.38 156 VAL A C 1
ATOM 1224 O O . VAL A 1 156 ? -32.471 -24.984 23.980 1.00 62.38 156 VAL A O 1
ATOM 1227 N N . ALA A 1 157 ? -32.626 -26.546 25.590 1.00 58.19 157 ALA A N 1
ATOM 1228 C CA . ALA A 1 157 ? -31.285 -26.370 26.126 1.00 58.19 157 ALA A CA 1
ATOM 1229 C C . ALA A 1 157 ? -30.270 -27.031 25.181 1.00 58.19 157 ALA A C 1
ATOM 1231 O O . ALA A 1 157 ? -30.211 -28.255 25.074 1.00 58.19 157 ALA A O 1
ATOM 1232 N N . VAL A 1 158 ? -29.476 -26.220 24.481 1.00 65.31 158 VAL A N 1
ATOM 1233 C CA . VAL A 1 158 ? -28.337 -26.699 23.691 1.00 65.31 158 VAL A CA 1
ATOM 1234 C C . VAL A 1 158 ? -27.140 -26.840 24.629 1.00 65.31 158 VAL A C 1
ATOM 1236 O O . VAL A 1 158 ? -26.659 -25.855 25.189 1.00 65.31 158 VAL A O 1
ATOM 1239 N N . ALA A 1 159 ? -26.693 -28.079 24.827 1.00 67.62 159 ALA A N 1
ATOM 1240 C CA . ALA A 1 159 ? -25.500 -28.399 25.598 1.00 67.62 159 ALA A CA 1
ATOM 1241 C C . ALA A 1 159 ? -24.227 -27.860 24.906 1.00 67.62 159 ALA A C 1
ATOM 1243 O O . ALA A 1 159 ? -24.145 -27.883 23.675 1.00 67.62 159 ALA A O 1
ATOM 1244 N N . PRO A 1 160 ? -23.219 -27.403 25.668 1.00 71.00 160 PRO A N 1
ATOM 1245 C CA . PRO A 1 160 ? -21.940 -26.981 25.109 1.00 71.00 160 PRO A CA 1
ATOM 1246 C C . PRO A 1 160 ? -21.146 -28.193 24.585 1.00 71.00 160 PRO A C 1
ATOM 1248 O O . PRO A 1 160 ? -20.948 -29.154 25.334 1.00 71.00 160 PRO A O 1
ATOM 1251 N N . PRO A 1 161 ? -20.652 -28.181 23.332 1.00 70.62 161 PRO A N 1
ATOM 1252 C CA . PRO A 1 161 ? -19.688 -29.173 22.882 1.00 70.62 161 PRO A CA 1
ATOM 1253 C C . PRO A 1 161 ? -18.322 -28.948 23.545 1.00 70.62 161 PRO A C 1
ATOM 1255 O O . PRO A 1 161 ? -17.872 -27.824 23.767 1.00 70.62 161 PRO A O 1
ATOM 1258 N N . ALA A 1 162 ? -17.710 -30.077 23.891 1.00 61.09 162 ALA A N 1
ATOM 1259 C CA . ALA A 1 162 ? -16.561 -30.243 24.761 1.00 61.09 162 ALA A CA 1
ATOM 1260 C C . ALA A 1 162 ? -15.278 -29.535 24.293 1.00 61.09 162 ALA A C 1
ATOM 1262 O O . ALA A 1 162 ? -14.990 -29.421 23.101 1.00 61.09 162 ALA A O 1
ATOM 1263 N N . ALA A 1 163 ? -14.473 -29.127 25.277 1.00 60.09 163 ALA A N 1
ATOM 1264 C CA . ALA A 1 163 ? -13.114 -28.643 25.093 1.00 60.09 163 ALA A CA 1
ATOM 1265 C C . ALA A 1 163 ? -12.243 -29.729 24.444 1.00 60.09 163 ALA A C 1
ATOM 1267 O O . ALA A 1 163 ? -12.004 -30.786 25.030 1.00 60.09 163 ALA A O 1
ATOM 1268 N N . VAL A 1 164 ? -11.752 -29.458 23.235 1.00 63.19 164 VAL A N 1
ATOM 1269 C CA . VAL A 1 164 ? -10.737 -30.289 22.588 1.00 63.19 164 VAL A CA 1
ATOM 1270 C C . VAL A 1 164 ? -9.380 -29.908 23.174 1.00 63.19 164 VAL A C 1
ATOM 1272 O O . VAL A 1 164 ? -8.952 -28.757 23.092 1.00 63.19 164 VAL A O 1
ATOM 1275 N N . ALA A 1 165 ? -8.740 -30.885 23.812 1.00 60.91 165 ALA A N 1
ATOM 1276 C CA . ALA A 1 165 ? -7.420 -30.769 24.407 1.00 60.91 165 ALA A CA 1
ATOM 1277 C C . ALA A 1 165 ? -6.368 -30.351 23.366 1.00 60.91 165 ALA A C 1
ATOM 1279 O O . ALA A 1 165 ? -6.319 -30.879 22.254 1.00 60.91 165 ALA A O 1
ATOM 1280 N N . ALA A 1 166 ? -5.513 -29.407 23.755 1.00 55.25 166 ALA A N 1
ATOM 1281 C CA . ALA A 1 166 ? -4.360 -28.982 22.979 1.00 55.25 166 ALA A CA 1
ATOM 1282 C C . ALA A 1 166 ? -3.348 -30.133 22.858 1.00 55.25 166 ALA A C 1
ATOM 1284 O O . ALA A 1 166 ? -2.857 -30.648 23.862 1.00 55.25 166 ALA A O 1
ATOM 1285 N N . ALA A 1 167 ? -3.021 -30.515 21.625 1.00 59.81 167 ALA A N 1
ATOM 1286 C CA . ALA A 1 167 ? -1.900 -31.399 21.341 1.00 59.81 167 ALA A CA 1
ATOM 1287 C C . ALA A 1 167 ? -0.583 -30.596 21.390 1.00 59.81 167 ALA A C 1
ATOM 1289 O O . ALA A 1 167 ? -0.472 -29.584 20.691 1.00 59.81 167 ALA A O 1
ATOM 1290 N N . PRO A 1 168 ? 0.430 -31.017 22.169 1.00 59.28 168 PRO A N 1
ATOM 1291 C CA . PRO A 1 168 ? 1.763 -30.440 22.096 1.00 59.28 168 PRO A CA 1
ATOM 1292 C C . PRO A 1 168 ? 2.504 -31.050 20.901 1.00 59.28 168 PRO A C 1
ATOM 1294 O O . PRO A 1 168 ? 2.855 -32.228 20.919 1.00 59.28 168 PRO A O 1
ATOM 1297 N N . VAL A 1 169 ? 2.759 -30.260 19.856 1.00 58.78 169 VAL A N 1
ATOM 1298 C CA . VAL A 1 169 ? 3.629 -30.688 18.752 1.00 58.78 169 VAL A CA 1
ATOM 1299 C C . VAL A 1 169 ? 4.973 -29.977 18.864 1.00 58.78 169 VAL A C 1
ATOM 1301 O O . VAL A 1 169 ? 5.096 -28.783 18.615 1.00 58.78 169 VAL A O 1
ATOM 1304 N N . ALA A 1 170 ? 5.931 -30.779 19.327 1.00 57.06 170 ALA A N 1
ATOM 1305 C CA . ALA A 1 170 ? 7.380 -30.754 19.165 1.00 57.06 170 ALA A CA 1
ATOM 1306 C C . ALA A 1 170 ? 8.048 -29.472 18.631 1.00 57.06 170 ALA A C 1
ATOM 1308 O O . ALA A 1 170 ? 7.891 -29.075 17.477 1.00 57.06 170 ALA A O 1
ATOM 1309 N N . ALA A 1 171 ? 8.941 -28.934 19.464 1.00 55.03 171 ALA A N 1
ATOM 1310 C CA . ALA A 1 171 ? 10.019 -28.048 19.058 1.00 55.03 171 ALA A CA 1
ATOM 1311 C C . ALA A 1 171 ? 10.908 -28.745 18.013 1.00 55.03 171 ALA A C 1
ATOM 1313 O O . ALA A 1 171 ? 11.599 -29.718 18.317 1.00 55.03 171 ALA A O 1
ATOM 1314 N N . ALA A 1 172 ? 10.893 -28.241 16.780 1.00 55.41 172 ALA A N 1
ATOM 1315 C CA . ALA A 1 172 ? 11.877 -28.612 15.778 1.00 55.41 172 ALA A CA 1
ATOM 1316 C C . ALA A 1 172 ? 13.220 -27.970 16.148 1.00 55.41 172 ALA A C 1
ATOM 1318 O O . ALA A 1 172 ? 13.340 -26.749 16.268 1.00 55.41 172 ALA A O 1
ATOM 1319 N N . ALA A 1 173 ? 14.209 -28.830 16.374 1.00 55.78 173 ALA A N 1
ATOM 1320 C CA . ALA A 1 173 ? 15.575 -28.467 16.689 1.00 55.78 173 ALA A CA 1
ATOM 1321 C C . ALA A 1 173 ? 16.211 -27.633 15.566 1.00 55.78 173 ALA A C 1
ATOM 1323 O O . ALA A 1 173 ? 16.062 -27.915 14.378 1.00 55.78 173 ALA A O 1
ATOM 1324 N N . VAL A 1 174 ? 16.951 -26.615 15.988 1.00 52.56 174 VAL A N 1
ATOM 1325 C CA . VAL A 1 174 ? 17.807 -25.761 15.167 1.00 52.56 174 VAL A CA 1
ATOM 1326 C C . VAL A 1 174 ? 19.031 -26.569 14.714 1.00 52.56 174 VAL A C 1
ATOM 1328 O O . VAL A 1 174 ? 19.777 -27.026 15.583 1.00 52.56 174 VAL A O 1
ATOM 1331 N N . PRO A 1 175 ? 19.326 -26.714 13.409 1.00 61.34 175 PRO A N 1
ATOM 1332 C CA . PRO A 1 175 ? 20.679 -27.036 12.988 1.00 61.34 175 PRO A CA 1
ATOM 1333 C C . PRO A 1 175 ? 21.530 -25.763 13.047 1.00 61.34 175 PRO A C 1
ATOM 1335 O O . PRO A 1 175 ? 21.350 -24.815 12.282 1.00 61.34 175 PRO A O 1
ATOM 1338 N N . ALA A 1 176 ? 22.451 -25.750 14.005 1.00 52.06 176 ALA A N 1
ATOM 1339 C CA . ALA A 1 176 ? 23.573 -24.832 14.041 1.00 52.06 176 ALA A CA 1
ATOM 1340 C C . ALA A 1 176 ? 24.667 -25.279 13.052 1.00 52.06 176 ALA A C 1
ATOM 1342 O O . ALA A 1 176 ? 24.887 -26.471 12.857 1.00 52.06 176 ALA A O 1
ATOM 1343 N N . ALA A 1 177 ? 25.398 -24.278 12.555 1.00 52.16 177 ALA A N 1
ATOM 1344 C CA . ALA A 1 177 ? 26.718 -24.329 11.923 1.00 52.16 177 ALA A CA 1
ATOM 1345 C C . ALA A 1 177 ? 26.826 -24.773 10.450 1.00 52.16 177 ALA A C 1
ATOM 1347 O O . ALA A 1 177 ? 26.728 -25.945 10.110 1.00 52.16 177 ALA A O 1
ATOM 1348 N N . ALA A 1 178 ? 27.237 -23.817 9.610 1.00 49.38 178 ALA A N 1
ATOM 1349 C CA . ALA A 1 178 ? 28.494 -23.927 8.869 1.00 49.38 178 ALA A CA 1
ATOM 1350 C C . ALA A 1 178 ? 28.973 -22.522 8.460 1.00 49.38 178 ALA A C 1
ATOM 1352 O O . ALA A 1 178 ? 28.467 -21.904 7.525 1.00 49.38 178 ALA A O 1
ATOM 1353 N N . THR A 1 179 ? 29.961 -22.005 9.187 1.00 51.75 179 THR A N 1
ATOM 1354 C CA . THR A 1 179 ? 30.818 -20.896 8.766 1.00 51.75 179 THR A CA 1
ATOM 1355 C C . THR A 1 179 ? 31.666 -21.357 7.584 1.00 51.75 179 THR A C 1
ATOM 1357 O O . THR A 1 179 ? 32.716 -21.971 7.751 1.00 51.75 179 THR A O 1
ATOM 1360 N N . ALA A 1 180 ? 31.218 -21.054 6.370 1.00 49.09 180 ALA A N 1
ATOM 1361 C CA . ALA A 1 180 ? 32.039 -21.187 5.176 1.00 49.09 180 ALA A CA 1
ATOM 1362 C C . ALA A 1 180 ? 32.915 -19.933 5.034 1.00 49.09 180 ALA A C 1
ATOM 1364 O O . ALA A 1 180 ? 32.550 -18.968 4.368 1.00 49.09 180 ALA A O 1
ATOM 1365 N N . ALA A 1 181 ? 34.080 -19.955 5.679 1.00 52.78 181 ALA A N 1
ATOM 1366 C CA . ALA A 1 181 ? 35.176 -19.053 5.359 1.00 52.78 181 ALA A CA 1
ATOM 1367 C C . ALA A 1 181 ? 35.660 -19.359 3.933 1.00 52.78 181 ALA A C 1
ATOM 1369 O O . ALA A 1 181 ? 36.277 -20.394 3.700 1.00 52.78 181 ALA A O 1
ATOM 1370 N N . HIS A 1 182 ? 35.371 -18.472 2.980 1.00 52.38 182 HIS A N 1
ATOM 1371 C CA . HIS A 1 182 ? 35.973 -18.509 1.651 1.00 52.38 182 HIS A CA 1
ATOM 1372 C C . HIS A 1 182 ? 36.638 -17.170 1.352 1.00 52.38 182 HIS A C 1
ATOM 1374 O O . HIS A 1 182 ? 35.978 -16.152 1.175 1.00 52.38 182 HIS A O 1
ATOM 1380 N N . GLY A 1 183 ? 37.968 -17.230 1.292 1.00 48.41 183 GLY A N 1
ATOM 1381 C CA . GLY A 1 183 ? 38.733 -16.655 0.193 1.00 48.41 183 GLY A CA 1
ATOM 1382 C C . GLY A 1 183 ? 38.731 -15.139 0.075 1.00 48.41 183 GLY A C 1
ATOM 1383 O O . GLY A 1 183 ? 38.041 -14.571 -0.764 1.00 48.41 183 GLY A O 1
ATOM 1384 N N . VAL A 1 184 ? 39.633 -14.505 0.817 1.00 51.06 184 VAL A N 1
ATOM 1385 C CA . VAL A 1 184 ? 40.230 -13.235 0.402 1.00 51.06 184 VAL A CA 1
ATOM 1386 C C . VAL A 1 184 ? 40.933 -13.473 -0.941 1.00 51.06 184 VAL A C 1
ATOM 1388 O O . VAL A 1 184 ? 41.915 -14.209 -0.999 1.00 51.06 184 VAL A O 1
ATOM 1391 N N . SER A 1 185 ? 40.431 -12.875 -2.020 1.00 51.56 185 SER A N 1
ATOM 1392 C CA . SER A 1 185 ? 41.155 -12.757 -3.289 1.00 51.56 185 SER A CA 1
ATOM 1393 C C . SER A 1 185 ? 41.391 -11.272 -3.572 1.00 51.56 185 SER A C 1
ATOM 1395 O O . SER A 1 185 ? 40.433 -10.554 -3.863 1.00 51.56 185 SER A O 1
ATOM 1397 N N . PRO A 1 186 ? 42.631 -10.767 -3.451 1.00 59.28 186 PRO A N 1
ATOM 1398 C CA . PRO A 1 186 ? 42.957 -9.407 -3.837 1.00 59.28 186 PRO A CA 1
ATOM 1399 C C . PRO A 1 186 ? 43.320 -9.397 -5.324 1.00 59.28 186 PRO A C 1
ATOM 1401 O O . PRO A 1 186 ? 44.491 -9.469 -5.687 1.00 59.28 186 PRO A O 1
ATOM 1404 N N . PHE A 1 187 ? 42.324 -9.301 -6.204 1.00 52.22 187 PHE A N 1
ATOM 1405 C CA . PHE A 1 187 ? 42.599 -8.913 -7.586 1.00 52.22 187 PHE A CA 1
ATOM 1406 C C . PHE A 1 187 ? 42.653 -7.388 -7.686 1.00 52.22 187 PHE A C 1
ATOM 1408 O O . PHE A 1 187 ? 41.655 -6.698 -7.879 1.00 52.22 187 PHE A O 1
ATOM 1415 N N . LEU A 1 188 ? 43.878 -6.888 -7.533 1.00 54.53 188 LEU A N 1
ATOM 1416 C CA . LEU A 1 188 ? 44.350 -5.631 -8.098 1.00 54.53 188 LEU A CA 1
ATOM 1417 C C . LEU A 1 188 ? 44.065 -5.626 -9.607 1.00 54.53 188 LEU A C 1
ATOM 1419 O O . LEU A 1 188 ? 44.807 -6.225 -10.380 1.00 54.53 188 LEU A O 1
ATOM 1423 N N . PHE A 1 189 ? 43.021 -4.917 -10.030 1.00 47.38 189 PHE A N 1
ATOM 1424 C CA . PHE A 1 189 ? 42.930 -4.416 -11.398 1.00 47.38 189 PHE A CA 1
ATOM 1425 C C . PHE A 1 189 ? 43.203 -2.917 -11.392 1.00 47.38 189 PHE A C 1
ATOM 1427 O O . PHE A 1 189 ? 42.343 -2.083 -11.122 1.00 47.38 189 PHE A O 1
ATOM 1434 N N . ILE A 1 190 ? 44.465 -2.612 -11.679 1.00 52.19 190 ILE A N 1
ATOM 1435 C CA . ILE A 1 190 ? 44.927 -1.324 -12.176 1.00 52.19 190 ILE A CA 1
ATOM 1436 C C . ILE A 1 190 ? 44.453 -1.243 -13.631 1.00 52.19 190 ILE A C 1
ATOM 1438 O O . ILE A 1 190 ? 44.896 -2.039 -14.457 1.00 52.19 190 ILE A O 1
ATOM 1442 N N . ILE A 1 191 ? 43.571 -0.298 -13.956 1.00 54.31 191 ILE A N 1
ATOM 1443 C CA . ILE A 1 191 ? 43.327 0.118 -15.345 1.00 54.31 191 ILE A CA 1
ATOM 1444 C C . ILE A 1 191 ? 43.495 1.643 -15.407 1.00 54.31 191 ILE A C 1
ATOM 1446 O O . ILE A 1 191 ? 42.966 2.346 -14.541 1.00 54.31 191 ILE A O 1
ATOM 1450 N N . PRO A 1 192 ? 44.292 2.154 -16.362 1.00 53.66 192 PRO A N 1
ATOM 1451 C CA . PRO A 1 192 ? 44.826 3.503 -16.329 1.00 53.66 192 PRO A CA 1
ATOM 1452 C C . PRO A 1 192 ? 43.832 4.546 -16.839 1.00 53.66 192 PRO A C 1
ATOM 1454 O O . PRO A 1 192 ? 42.923 4.270 -17.621 1.00 53.66 192 PRO A O 1
ATOM 1457 N N . ALA A 1 193 ? 44.082 5.777 -16.401 1.00 51.62 193 ALA A N 1
ATOM 1458 C CA . ALA A 1 193 ? 43.476 6.996 -16.897 1.00 51.62 193 ALA A CA 1
ATOM 1459 C C . ALA A 1 193 ? 43.583 7.105 -18.427 1.00 51.62 193 ALA A C 1
ATOM 1461 O O . ALA A 1 193 ? 44.682 7.081 -18.981 1.00 51.62 193 ALA A O 1
ATOM 1462 N N . VAL A 1 194 ? 42.444 7.318 -19.087 1.00 54.41 194 VAL A N 1
ATOM 1463 C CA . VAL A 1 194 ? 42.396 7.910 -20.426 1.00 54.41 194 VAL A CA 1
ATOM 1464 C C . VAL A 1 194 ? 41.783 9.296 -20.292 1.00 54.41 194 VAL A C 1
ATOM 1466 O O . VAL A 1 194 ? 40.605 9.472 -19.990 1.00 54.41 194 VAL A O 1
ATOM 1469 N N . ILE A 1 195 ? 42.660 10.274 -20.469 1.00 50.72 195 ILE A N 1
ATOM 1470 C CA . ILE A 1 195 ? 42.383 11.697 -20.587 1.00 50.72 195 ILE A CA 1
ATOM 1471 C C . ILE A 1 195 ? 41.924 11.978 -22.024 1.00 50.72 195 ILE A C 1
ATOM 1473 O O . ILE A 1 195 ? 42.621 11.616 -22.967 1.00 50.72 195 ILE A O 1
ATOM 1477 N N . GLY A 1 196 ? 40.826 12.727 -22.157 1.00 41.81 196 GLY A N 1
ATOM 1478 C CA . GLY A 1 196 ? 40.628 13.694 -23.243 1.00 41.81 196 GLY A CA 1
ATOM 1479 C C . GLY A 1 196 ? 39.693 13.284 -24.384 1.00 41.81 196 GLY A C 1
ATOM 1480 O O . GLY A 1 196 ? 39.933 12.298 -25.071 1.00 41.81 196 GLY A O 1
ATOM 1481 N N . GLY A 1 197 ? 38.676 14.119 -24.652 1.00 41.50 197 GLY A N 1
ATOM 1482 C CA . GLY A 1 197 ? 37.976 14.078 -25.941 1.00 41.50 197 GLY A CA 1
ATOM 1483 C C . GLY A 1 197 ? 36.575 14.697 -26.044 1.00 41.50 197 GLY A C 1
ATOM 1484 O O . GLY A 1 197 ? 35.628 13.966 -26.273 1.00 41.50 197 GLY A O 1
ATOM 1485 N N . ILE A 1 198 ? 36.474 16.031 -25.977 1.00 49.00 198 ILE A N 1
ATOM 1486 C CA . ILE A 1 198 ? 35.592 16.868 -26.828 1.00 49.00 198 ILE A CA 1
ATOM 1487 C C . ILE A 1 198 ? 34.055 16.714 -26.679 1.00 49.00 198 ILE A C 1
ATOM 1489 O O . ILE A 1 198 ? 33.389 15.952 -27.369 1.00 49.00 198 ILE A O 1
ATOM 1493 N N . ILE A 1 199 ? 33.502 17.569 -25.810 1.00 48.91 199 ILE A N 1
ATOM 1494 C CA . ILE A 1 199 ? 32.423 18.552 -26.060 1.00 48.91 199 ILE A CA 1
ATOM 1495 C C . ILE A 1 199 ? 31.505 18.245 -27.264 1.00 48.91 199 ILE A C 1
ATOM 1497 O O . ILE A 1 199 ? 31.723 18.722 -28.376 1.00 48.91 199 ILE A O 1
ATOM 1501 N N . GLY A 1 200 ? 30.419 17.517 -27.002 1.00 37.91 200 GLY A N 1
ATOM 1502 C CA . GLY A 1 200 ? 29.226 17.487 -27.846 1.00 37.91 200 GLY A CA 1
ATOM 1503 C C . GLY A 1 200 ? 28.148 18.392 -27.253 1.00 37.91 200 GLY A C 1
ATOM 1504 O O . GLY A 1 200 ? 27.465 18.013 -26.305 1.00 37.91 200 GLY A O 1
ATOM 1505 N N . SER A 1 201 ? 28.013 19.597 -27.799 1.00 46.69 201 SER A N 1
ATOM 1506 C CA . SER A 1 201 ? 26.964 20.560 -27.463 1.00 46.69 201 SER A CA 1
ATOM 1507 C C . SER A 1 201 ? 25.603 20.056 -27.955 1.00 46.69 201 SER A C 1
ATOM 1509 O O . SER A 1 201 ? 25.339 20.086 -29.155 1.00 46.69 201 SER A O 1
ATOM 1511 N N . GLN A 1 202 ? 24.717 19.632 -27.050 1.00 46.88 202 GLN A N 1
ATOM 1512 C CA . GLN A 1 202 ? 23.282 19.559 -27.342 1.00 46.88 202 GLN A CA 1
ATOM 1513 C C . GLN A 1 202 ? 22.576 20.796 -26.770 1.00 46.88 202 GLN A C 1
ATOM 1515 O O . GLN A 1 202 ? 22.725 21.079 -25.578 1.00 46.88 202 GLN A O 1
ATOM 1520 N N . PRO A 1 203 ? 21.790 21.539 -27.571 1.00 47.25 203 PRO A N 1
ATOM 1521 C CA . PRO A 1 203 ? 20.948 22.604 -27.060 1.00 47.25 203 PRO A CA 1
ATOM 1522 C C . PRO A 1 203 ? 19.715 21.974 -26.405 1.00 47.25 203 PRO A C 1
ATOM 1524 O O . PRO A 1 203 ? 18.691 21.745 -27.045 1.00 47.25 203 PRO A O 1
ATOM 1527 N N . HIS A 1 204 ? 19.799 21.688 -25.107 1.00 43.81 204 HIS A N 1
ATOM 1528 C CA . HIS A 1 204 ? 18.590 21.512 -24.316 1.00 43.81 204 HIS A CA 1
ATOM 1529 C C . HIS A 1 204 ? 17.937 22.883 -24.145 1.00 43.81 204 HIS A C 1
ATOM 1531 O O . HIS A 1 204 ? 18.429 23.735 -23.408 1.00 43.81 204 HIS A O 1
ATOM 1537 N N . HIS A 1 205 ? 16.818 23.084 -2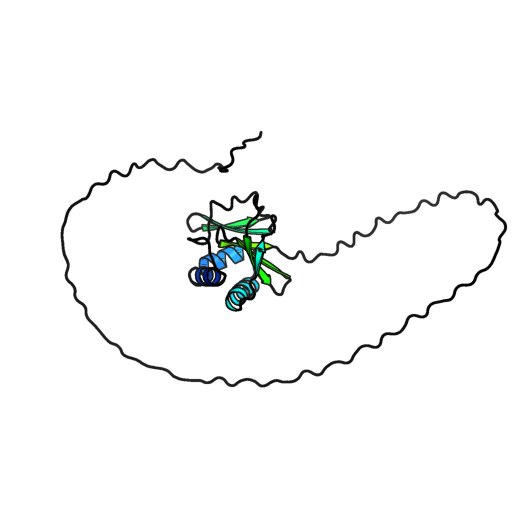4.840 1.00 42.44 205 HIS A N 1
ATOM 1538 C CA . HIS A 1 205 ? 15.842 24.114 -24.514 1.00 42.44 205 HIS A CA 1
ATOM 1539 C C . HIS A 1 205 ? 15.426 23.952 -23.044 1.00 42.44 205 HIS A C 1
ATOM 1541 O O . HIS A 1 205 ? 14.572 23.137 -22.703 1.00 42.44 205 HIS A O 1
ATOM 1547 N N . THR A 1 206 ? 16.039 24.735 -22.163 1.00 42.34 206 THR A N 1
ATOM 1548 C CA . THR A 1 206 ? 15.592 24.948 -20.790 1.00 42.34 206 THR A CA 1
ATOM 1549 C C . THR A 1 206 ? 14.413 25.908 -20.814 1.00 42.34 206 THR A C 1
ATOM 1551 O O . THR A 1 206 ? 14.537 27.107 -20.578 1.00 42.34 206 THR A O 1
ATOM 1554 N N . THR A 1 207 ? 13.229 25.381 -21.116 1.00 46.59 207 THR A N 1
ATOM 1555 C CA . THR A 1 207 ? 12.003 26.042 -20.671 1.00 46.59 207 THR A CA 1
ATOM 1556 C C . THR A 1 207 ? 11.841 25.711 -19.185 1.00 46.59 207 THR A C 1
ATOM 1558 O O . THR A 1 207 ? 11.790 24.525 -18.847 1.00 46.59 207 THR A O 1
ATOM 1561 N N . PRO A 1 208 ? 11.820 26.699 -18.272 1.00 45.66 208 PRO A N 1
ATOM 1562 C CA . PRO A 1 208 ? 11.567 26.419 -16.865 1.00 45.66 208 PRO A CA 1
ATOM 1563 C C . PRO A 1 208 ? 10.187 25.756 -16.735 1.00 45.66 208 PRO A C 1
ATOM 1565 O O . PRO A 1 208 ? 9.234 26.232 -17.363 1.00 45.66 208 PRO A O 1
ATOM 1568 N N . PRO A 1 209 ? 10.047 24.661 -15.965 1.00 47.19 209 PRO A N 1
ATOM 1569 C CA . PRO A 1 209 ? 8.735 24.087 -15.717 1.00 47.19 209 PRO A CA 1
ATOM 1570 C C . PRO A 1 209 ? 7.860 25.155 -15.044 1.00 47.19 209 PRO A C 1
ATOM 1572 O O . PRO A 1 209 ? 8.331 25.835 -14.125 1.00 47.19 209 PRO A O 1
ATOM 1575 N N . PRO A 1 210 ? 6.607 25.346 -15.493 1.00 41.28 210 PRO A N 1
ATOM 1576 C CA . PRO A 1 210 ? 5.712 26.293 -14.851 1.00 41.28 210 PRO A CA 1
ATOM 1577 C C . PRO A 1 210 ? 5.532 25.910 -13.372 1.00 41.28 210 PRO A C 1
ATOM 1579 O O . PRO A 1 210 ? 5.560 24.722 -13.037 1.00 41.28 210 PRO A O 1
ATOM 1582 N N . PRO A 1 211 ? 5.343 26.887 -12.469 1.00 38.03 211 PRO A N 1
ATOM 1583 C CA . PRO A 1 211 ? 5.099 26.610 -11.062 1.00 38.03 211 PRO A CA 1
ATOM 1584 C C . PRO A 1 211 ? 3.789 25.823 -10.911 1.00 38.03 211 PRO A C 1
ATOM 1586 O O . PRO A 1 211 ? 2.693 26.378 -10.968 1.00 38.03 211 PRO A O 1
ATOM 1589 N N . CYS A 1 212 ? 3.900 24.509 -10.713 1.00 37.56 212 CYS A N 1
ATOM 1590 C CA . CYS A 1 212 ? 2.777 23.605 -10.476 1.00 37.56 212 CYS A CA 1
ATOM 1591 C C . CYS A 1 212 ? 2.269 23.743 -9.034 1.00 37.56 212 CYS A C 1
ATOM 1593 O O . CYS A 1 212 ? 2.399 22.834 -8.219 1.00 37.56 212 CYS A O 1
ATOM 1595 N N . ASN A 1 213 ? 1.681 24.900 -8.734 1.00 41.84 213 ASN A N 1
ATOM 1596 C CA . ASN A 1 213 ? 0.950 25.178 -7.500 1.00 41.84 213 ASN A CA 1
ATOM 1597 C C . ASN A 1 213 ? -0.557 25.326 -7.737 1.00 41.84 213 ASN A C 1
ATOM 1599 O O . ASN A 1 213 ? -1.243 25.969 -6.957 1.00 41.84 213 ASN A O 1
ATOM 1603 N N . HIS A 1 214 ? -1.102 24.707 -8.784 1.00 36.19 214 HIS A N 1
ATOM 1604 C CA . HIS A 1 214 ? -2.544 24.556 -8.931 1.00 36.19 214 HIS A CA 1
ATOM 1605 C C . HIS A 1 214 ? -2.862 23.196 -9.538 1.00 36.19 214 HIS A C 1
ATOM 1607 O O . HIS A 1 214 ? -2.218 22.762 -10.492 1.00 36.19 214 HIS A O 1
ATOM 1613 N N . GLY A 1 215 ? -3.829 22.508 -8.925 1.00 43.91 215 GLY A N 1
ATOM 1614 C CA . GLY A 1 215 ? -4.301 21.200 -9.350 1.00 43.91 215 GLY A CA 1
ATOM 1615 C C . GLY A 1 215 ? -4.619 21.204 -10.838 1.00 43.91 215 GLY A C 1
ATOM 1616 O O . GLY A 1 215 ? -5.542 21.881 -11.280 1.00 43.91 215 GLY A O 1
ATOM 1617 N N . SER A 1 216 ? -3.827 20.458 -11.601 1.00 37.03 216 SER A N 1
ATOM 1618 C CA . SER A 1 216 ? -4.082 20.221 -13.010 1.00 37.03 216 SER A CA 1
ATOM 1619 C C . SER A 1 216 ? -4.669 18.825 -13.139 1.00 37.03 216 SER A C 1
ATOM 1621 O O . SER A 1 216 ? -3.999 17.805 -12.959 1.00 37.03 216 SER A O 1
ATOM 1623 N N . ASN A 1 217 ? -5.974 18.798 -13.367 1.00 42.97 217 ASN A N 1
ATOM 1624 C CA . ASN A 1 217 ? -6.708 17.615 -13.762 1.00 42.97 217 ASN A CA 1
ATOM 1625 C C . ASN A 1 217 ? -6.533 17.534 -15.281 1.00 42.97 217 ASN A C 1
ATOM 1627 O O . ASN A 1 217 ? -6.871 18.488 -15.976 1.00 42.97 217 ASN A O 1
ATOM 1631 N N . SER A 1 218 ? -6.099 16.398 -15.821 1.00 38.06 218 SER A N 1
ATOM 1632 C CA . SER A 1 218 ? -6.096 16.142 -17.272 1.00 38.06 218 SER A CA 1
ATOM 1633 C C . SER A 1 218 ? -7.506 16.032 -17.883 1.00 38.06 218 SER A C 1
ATOM 1635 O O . SER A 1 218 ? -7.659 15.685 -19.048 1.00 38.06 218 SER A O 1
ATOM 1637 N N . MET A 1 219 ? -8.545 16.361 -17.116 1.00 35.44 219 MET A N 1
ATOM 1638 C CA . MET A 1 219 ? -9.912 16.567 -17.578 1.00 35.44 219 MET A CA 1
ATOM 1639 C C . MET A 1 219 ? -10.336 17.943 -17.071 1.00 35.44 219 MET A C 1
ATOM 1641 O O . MET A 1 219 ? -10.722 18.098 -15.910 1.00 35.44 219 MET A O 1
ATOM 1645 N N . GLY A 1 220 ? -10.169 18.955 -17.921 1.00 36.50 220 GLY A N 1
ATOM 1646 C CA . GLY A 1 220 ? -10.519 20.331 -17.611 1.00 36.50 220 GLY A CA 1
ATOM 1647 C C . GLY A 1 220 ? -11.982 20.451 -17.202 1.00 36.50 220 GLY A C 1
ATOM 1648 O O . GLY A 1 220 ? -12.864 20.292 -18.034 1.00 36.50 220 GLY A O 1
ATOM 1649 N N . VAL A 1 221 ? -12.222 20.763 -15.931 1.00 26.16 221 VAL A N 1
ATOM 1650 C CA . VAL A 1 221 ? -13.443 21.420 -15.461 1.00 26.16 221 VAL A CA 1
ATOM 1651 C C . VAL A 1 221 ? -13.050 22.285 -14.264 1.00 26.16 221 VAL A C 1
ATOM 1653 O O . VAL A 1 221 ? -12.877 21.796 -13.148 1.00 26.16 221 VAL A O 1
ATOM 1656 N N . CYS A 1 222 ? -12.890 23.583 -14.515 1.00 35.12 222 CYS A N 1
ATO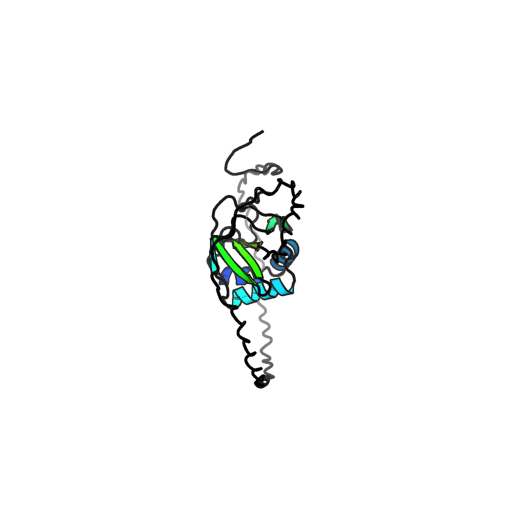M 1657 C CA . CYS A 1 222 ? -13.117 24.605 -13.503 1.00 35.12 222 CYS A CA 1
ATOM 1658 C C . CYS A 1 222 ? -14.631 24.743 -13.348 1.00 35.12 222 CYS A C 1
ATOM 1660 O O . CYS A 1 222 ? -15.308 25.059 -14.326 1.00 35.12 222 CYS A O 1
ATOM 1662 N N . THR A 1 223 ? -15.172 24.572 -12.146 1.00 27.77 223 THR A N 1
ATOM 1663 C CA . THR A 1 223 ? -16.543 25.015 -11.860 1.00 27.77 223 THR A CA 1
ATOM 1664 C C . THR A 1 223 ? -16.595 25.737 -10.523 1.00 27.77 223 THR A C 1
ATOM 1666 O O . THR A 1 223 ? -16.481 25.090 -9.488 1.00 27.77 223 THR A O 1
ATOM 1669 N N . LYS A 1 224 ? -16.748 27.064 -10.674 1.00 34.41 224 LYS A N 1
ATOM 1670 C CA . LYS A 1 224 ? -17.170 28.162 -9.783 1.00 34.41 224 LYS A CA 1
ATOM 1671 C C . LYS A 1 224 ? -16.768 28.120 -8.313 1.00 34.41 224 LYS A C 1
ATOM 1673 O O . LYS A 1 224 ? -17.354 27.322 -7.557 1.00 34.41 224 LYS A O 1
#